Protein AF-A0AAN4T6R6-F1 (afdb_monomer_lite)

pLDDT: mean 76.44, std 23.71, range [30.25, 98.06]

Sequence (186 aa):
MACLTIPKTVVEFETGLVNALERESEILQNITDQFAPLMPNFRVFFFWEQEKTDLKYKRDYIVDETSAAPILDNTERCGISADHQRMCKFQSPNDQGYRTAVAALRRYAREAPNVIQRRYQRAANLHRDEKFLAAAELLGTAQTSVSGPCQPVSHYVESADYVLRAKGSDSPPTPEAHLNQDNLFV

Secondary structure (DSSP, 8-state):
-------HHHHHHHHHHHHHTSTT-HHHHHHHHHHGGGGGGS-EEEEEE-S-EE-SS-EE-SS-HHHHS---TTEEEEEESS-TTTTT--S-TTSHHHHHHHHHHHHHHHHHHHHHHHHHHHHHHHHHHHHHHHHHHHHHHTT--S--------------TTSTT-----PPP-------------

InterPro domains:
  IPR052374 SERAC1 [PTHR48182] (11-112)

Foldseek 3Di:
DDDPDDDPVVVVVCVVVVVCVDPPRPNVVVVCVVCVVVVLVDAAEFEAEPFFDCPPVDTHAPDDCCRRPPDDPNYHYDYADHGPVCLPPDPDCPGPSNVVVVVSVVVCVVCVVVSVVVVVVVVVVVVVVVVVVVVVVVVVVVPDPDDDDDDDDDDDPDPDPPPPPPDDDDDDDDDDDDDDPDDDDD

Organism: Aspergillus lentulus (NCBI:txid293939)

Structure (mmCIF, N/CA/C/O backbone):
data_AF-A0AAN4T6R6-F1
#
_entry.id   AF-A0AAN4T6R6-F1
#
loop_
_atom_site.group_PDB
_atom_site.id
_atom_site.type_symbol
_atom_site.label_atom_id
_atom_site.label_alt_id
_atom_site.label_comp_id
_atom_site.label_asym_id
_atom_site.label_entity_id
_atom_site.label_seq_id
_atom_site.pdbx_PDB_ins_code
_atom_site.Cartn_x
_atom_site.Cartn_y
_atom_site.Cartn_z
_atom_site.occupancy
_atom_site.B_iso_or_equiv
_atom_site.auth_seq_id
_atom_site.auth_comp_id
_atom_site.auth_asym_id
_atom_site.auth_atom_id
_atom_site.pdbx_PDB_model_num
ATOM 1 N N . MET A 1 1 ? 23.121 -13.514 48.379 1.00 38.72 1 MET A N 1
ATOM 2 C CA . MET A 1 1 ? 23.099 -12.329 47.497 1.00 38.72 1 MET A CA 1
ATOM 3 C C . MET A 1 1 ? 23.568 -12.774 46.116 1.00 38.72 1 MET A C 1
ATOM 5 O O . MET A 1 1 ? 24.765 -12.933 45.934 1.00 38.72 1 MET A O 1
ATOM 9 N N . ALA A 1 2 ? 22.660 -13.092 45.191 1.00 39.88 2 ALA A N 1
ATOM 10 C CA . ALA A 1 2 ? 23.020 -13.463 43.818 1.00 39.88 2 ALA A CA 1
ATOM 11 C C . ALA A 1 2 ? 22.783 -12.251 42.906 1.00 39.88 2 ALA A C 1
ATOM 13 O O . ALA A 1 2 ? 21.675 -11.721 42.870 1.00 39.88 2 ALA A O 1
ATOM 14 N N . CYS A 1 3 ? 23.835 -11.787 42.229 1.00 49.16 3 CYS A N 1
ATOM 15 C CA . CYS A 1 3 ? 23.769 -10.722 41.233 1.00 49.16 3 CYS A CA 1
ATOM 16 C C . CYS A 1 3 ? 23.289 -11.331 39.912 1.00 49.16 3 CYS A C 1
ATOM 18 O O . CYS A 1 3 ? 23.977 -12.167 39.327 1.00 49.16 3 CYS A O 1
ATOM 20 N N . LEU A 1 4 ? 22.091 -10.949 39.474 1.00 50.09 4 LEU A N 1
ATOM 21 C CA . LEU A 1 4 ? 21.531 -11.367 38.197 1.00 50.09 4 LEU A CA 1
ATOM 22 C C . LEU A 1 4 ? 22.211 -10.553 37.086 1.00 50.09 4 LEU A C 1
ATOM 24 O O . LEU A 1 4 ? 21.812 -9.429 36.792 1.00 50.09 4 LEU A O 1
ATOM 28 N N . THR A 1 5 ? 23.273 -11.085 36.487 1.00 54.75 5 THR A N 1
ATOM 29 C CA . THR A 1 5 ? 23.909 -10.462 35.320 1.00 54.75 5 THR A CA 1
ATOM 30 C C . THR A 1 5 ? 23.091 -10.778 34.078 1.00 54.75 5 THR A C 1
ATOM 32 O O . THR A 1 5 ? 23.202 -11.862 33.507 1.00 54.75 5 THR A O 1
ATOM 35 N N . ILE A 1 6 ? 22.249 -9.829 33.679 1.00 60.00 6 ILE A N 1
ATOM 36 C CA . ILE A 1 6 ? 21.543 -9.868 32.400 1.00 60.00 6 ILE A CA 1
ATOM 37 C C . ILE A 1 6 ? 22.596 -9.720 31.284 1.00 60.00 6 ILE A C 1
ATOM 39 O O . ILE A 1 6 ? 23.379 -8.764 31.316 1.00 60.00 6 ILE A O 1
ATOM 43 N N . PRO A 1 7 ? 22.678 -10.653 30.318 1.00 49.47 7 PRO A N 1
ATOM 44 C CA . PRO A 1 7 ? 23.630 -10.550 29.220 1.00 49.47 7 PRO A CA 1
ATOM 45 C C . PRO A 1 7 ? 23.317 -9.317 28.357 1.00 49.47 7 PRO A C 1
ATOM 47 O O . PRO A 1 7 ? 22.194 -9.131 27.893 1.00 49.47 7 PRO A O 1
ATOM 50 N N . LYS A 1 8 ? 24.336 -8.476 28.133 1.00 55.69 8 LYS A N 1
ATOM 51 C CA . LYS A 1 8 ? 24.263 -7.195 27.398 1.00 55.69 8 LYS A CA 1
ATOM 52 C C . LYS A 1 8 ? 23.777 -7.316 25.946 1.00 55.69 8 LYS A C 1
ATOM 54 O O . LYS A 1 8 ? 23.357 -6.329 25.360 1.00 55.69 8 LYS A O 1
ATOM 59 N N . THR A 1 9 ? 23.795 -8.518 25.380 1.00 53.81 9 THR A N 1
ATOM 60 C CA . THR A 1 9 ? 23.544 -8.765 23.955 1.00 53.81 9 THR A CA 1
ATOM 61 C C . THR A 1 9 ? 22.074 -8.684 23.547 1.00 53.81 9 THR A C 1
ATOM 63 O O . THR A 1 9 ? 21.792 -8.496 22.371 1.00 53.81 9 THR A O 1
ATOM 66 N N . VAL A 1 10 ? 21.131 -8.801 24.489 1.00 54.50 10 VAL A N 1
ATOM 67 C CA . VAL A 1 10 ? 19.692 -8.633 24.198 1.00 54.50 10 VAL A CA 1
ATOM 68 C C . VAL A 1 10 ? 19.275 -7.162 24.297 1.00 54.50 10 VAL A C 1
ATOM 70 O O . VAL A 1 10 ? 18.413 -6.716 23.552 1.00 54.50 10 VAL A O 1
ATOM 73 N N . VAL A 1 11 ? 19.935 -6.384 25.160 1.00 54.19 11 VAL A N 1
ATOM 74 C CA . VAL A 1 11 ? 19.587 -4.977 25.424 1.00 54.19 11 VAL A CA 1
ATOM 75 C C . VAL A 1 11 ? 20.072 -4.041 24.304 1.00 54.19 11 VAL A C 1
ATOM 77 O O . VAL A 1 11 ? 19.396 -3.070 23.985 1.00 54.19 11 VAL A O 1
ATOM 80 N N . GLU A 1 12 ? 21.209 -4.332 23.663 1.00 54.78 12 GLU A N 1
ATOM 81 C CA . GLU A 1 12 ? 21.745 -3.502 22.563 1.00 54.78 12 GLU A CA 1
ATOM 82 C C . GLU A 1 12 ? 20.945 -3.609 21.255 1.00 54.78 12 GLU A C 1
ATOM 84 O O . GLU A 1 12 ? 20.883 -2.647 20.490 1.00 54.78 12 GLU A O 1
ATOM 89 N N . PHE A 1 13 ? 20.309 -4.755 20.990 1.00 54.41 13 PHE A N 1
ATOM 90 C CA . PHE A 1 13 ? 19.493 -4.931 19.784 1.00 54.41 13 PHE A CA 1
ATOM 91 C C . PHE A 1 13 ? 18.213 -4.090 19.843 1.00 54.41 13 PHE A C 1
ATOM 93 O O . PHE A 1 13 ? 17.766 -3.558 18.826 1.00 54.41 13 PHE A O 1
ATOM 100 N N . GLU A 1 14 ? 17.655 -3.927 21.046 1.00 60.59 14 GLU A N 1
ATOM 101 C CA . GLU A 1 14 ? 16.477 -3.096 21.263 1.00 60.59 14 GLU A CA 1
ATOM 102 C C . GLU A 1 14 ? 16.800 -1.612 21.081 1.00 60.59 14 GLU A C 1
ATOM 104 O O . GLU A 1 14 ? 16.044 -0.925 20.410 1.00 60.59 14 GLU A O 1
ATOM 109 N N . THR A 1 15 ? 17.936 -1.102 21.567 1.00 68.81 15 THR A N 1
ATOM 110 C CA . THR A 1 15 ? 18.228 0.340 21.464 1.00 68.81 15 THR A CA 1
ATOM 111 C C . THR A 1 15 ? 18.530 0.781 20.035 1.00 68.81 15 THR A C 1
ATOM 113 O O . THR A 1 15 ? 18.004 1.794 19.593 1.00 68.81 15 THR A O 1
ATOM 116 N N . GLY A 1 16 ? 19.321 0.019 19.274 1.00 68.38 16 GLY A N 1
ATOM 117 C CA . GLY A 1 16 ? 19.658 0.381 17.894 1.00 68.38 16 GLY A CA 1
ATOM 118 C C . GLY A 1 16 ? 18.444 0.394 16.960 1.00 68.38 16 GLY A C 1
ATOM 119 O O . GLY A 1 16 ? 18.270 1.331 16.181 1.00 68.38 16 GLY A O 1
ATOM 120 N N . LEU A 1 17 ? 17.580 -0.620 17.060 1.00 73.19 17 LEU A N 1
ATOM 121 C CA . LEU A 1 17 ? 16.360 -0.694 16.256 1.00 73.19 17 LEU A CA 1
ATOM 122 C C . LEU A 1 17 ? 15.300 0.299 16.717 1.00 73.19 17 LEU A C 1
ATOM 124 O O . LEU A 1 17 ? 14.670 0.928 15.876 1.00 73.19 17 LEU A O 1
ATOM 128 N N . VAL A 1 18 ? 15.109 0.468 18.027 1.00 74.38 18 VAL A N 1
ATOM 129 C CA . VAL A 1 18 ? 14.140 1.441 18.548 1.00 74.38 18 VAL A CA 1
ATOM 130 C C . VAL A 1 18 ? 14.561 2.863 18.178 1.00 74.38 18 VAL A C 1
ATOM 132 O O . VAL A 1 18 ? 13.715 3.619 17.713 1.00 74.38 18 VAL A O 1
ATOM 135 N N . ASN A 1 19 ? 15.854 3.198 18.249 1.00 72.50 19 ASN A N 1
ATOM 136 C CA . ASN A 1 19 ? 16.369 4.502 17.813 1.00 72.50 19 ASN A CA 1
ATOM 137 C C . ASN A 1 19 ? 16.163 4.728 16.309 1.00 72.50 19 ASN A C 1
ATOM 139 O O . ASN A 1 19 ? 15.808 5.821 15.881 1.00 72.50 19 ASN A O 1
ATOM 143 N N . ALA A 1 20 ? 16.326 3.688 15.486 1.00 71.75 20 ALA A N 1
ATOM 144 C CA . ALA A 1 20 ? 16.033 3.774 14.056 1.00 71.75 20 ALA A CA 1
ATOM 145 C C . ALA A 1 20 ? 14.534 3.972 13.756 1.00 71.75 20 ALA A C 1
ATOM 147 O O . ALA A 1 20 ? 14.191 4.336 12.633 1.00 71.75 20 ALA A O 1
ATOM 148 N N . LEU A 1 21 ? 13.654 3.747 14.735 1.00 76.19 21 LEU A N 1
ATOM 149 C CA . LEU A 1 21 ? 12.210 3.965 14.652 1.00 76.19 21 LEU A CA 1
ATOM 150 C C . LEU A 1 21 ? 11.760 5.254 15.357 1.00 76.19 21 LEU A C 1
ATOM 152 O O . LEU A 1 21 ? 10.561 5.539 15.394 1.00 76.19 21 LEU A O 1
ATOM 156 N N . GLU A 1 22 ? 12.691 6.035 15.914 1.00 79.00 22 GLU A N 1
ATOM 157 C CA . GLU A 1 22 ? 12.369 7.327 16.508 1.00 79.00 22 GLU A CA 1
ATOM 158 C C . GLU A 1 22 ? 11.899 8.334 15.451 1.00 79.00 22 GLU A C 1
ATOM 160 O O . GLU A 1 22 ? 12.129 8.208 14.242 1.00 79.00 22 GLU A O 1
ATOM 165 N N . ARG A 1 23 ? 11.191 9.360 15.932 1.00 73.19 23 ARG A N 1
ATOM 166 C CA . ARG A 1 23 ? 10.693 10.449 15.093 1.00 73.19 23 ARG A CA 1
ATOM 167 C C . ARG A 1 23 ? 11.876 11.109 14.382 1.00 73.19 23 ARG A C 1
ATOM 169 O O . ARG A 1 23 ? 12.884 11.376 15.020 1.00 73.19 23 ARG A O 1
ATOM 176 N N . GLU A 1 24 ? 11.719 11.397 13.090 1.00 74.81 24 GLU A N 1
ATOM 177 C CA . GLU A 1 24 ? 12.767 12.024 12.259 1.00 74.81 24 GLU A CA 1
ATOM 178 C C . GLU A 1 24 ? 14.001 11.130 12.024 1.00 74.81 24 GLU A C 1
ATOM 180 O O . GLU A 1 24 ? 15.081 11.619 11.704 1.00 74.81 24 GLU A O 1
ATOM 185 N N . SER A 1 25 ? 13.838 9.807 12.126 1.00 84.44 25 SER A N 1
ATOM 186 C CA . SER A 1 25 ? 14.868 8.842 11.738 1.00 84.44 25 SER A CA 1
ATOM 187 C C . SER A 1 25 ? 15.314 9.035 10.284 1.00 84.44 25 SER A C 1
ATOM 189 O O . SER A 1 25 ? 14.550 8.811 9.340 1.00 84.44 25 SER A O 1
ATOM 191 N N . GLU A 1 26 ? 16.591 9.383 10.106 1.00 85.69 26 GLU A N 1
ATOM 192 C CA . GLU A 1 26 ? 17.250 9.486 8.798 1.00 85.69 26 GLU A CA 1
ATOM 193 C C . GLU A 1 26 ? 17.136 8.174 8.012 1.00 85.69 26 GLU A C 1
ATOM 195 O O . GLU A 1 26 ? 16.930 8.178 6.800 1.00 85.69 26 GLU A O 1
ATOM 200 N N . ILE A 1 27 ? 17.207 7.036 8.708 1.00 86.44 27 ILE A N 1
ATOM 201 C CA . ILE A 1 27 ? 17.100 5.711 8.095 1.00 86.44 27 ILE A CA 1
ATOM 202 C C . ILE A 1 27 ? 15.709 5.522 7.485 1.00 86.44 27 ILE A C 1
ATOM 204 O O . ILE A 1 27 ? 15.599 5.116 6.329 1.00 86.44 27 ILE A O 1
ATOM 208 N N . LEU A 1 28 ? 14.644 5.836 8.232 1.00 84.44 28 LEU A N 1
ATOM 209 C CA . LEU A 1 28 ? 13.274 5.715 7.726 1.00 84.44 28 LEU A CA 1
ATOM 210 C C . LEU A 1 28 ? 12.994 6.699 6.590 1.00 84.44 28 LEU A C 1
ATOM 212 O O . LEU A 1 28 ? 12.317 6.332 5.626 1.00 84.44 28 LEU A O 1
ATOM 216 N N . GLN A 1 29 ? 13.540 7.913 6.673 1.00 86.75 29 GLN A N 1
ATOM 217 C CA . GLN A 1 29 ? 13.418 8.894 5.601 1.00 86.75 29 GLN A CA 1
ATOM 218 C C . GLN A 1 29 ? 14.104 8.396 4.327 1.00 86.75 29 GLN A C 1
ATOM 220 O O . GLN A 1 29 ? 13.479 8.346 3.274 1.00 86.75 29 GLN A O 1
ATOM 225 N N . ASN A 1 30 ? 15.341 7.912 4.433 1.00 89.44 30 ASN A N 1
ATOM 226 C CA . ASN A 1 30 ? 16.093 7.389 3.297 1.00 89.44 30 ASN A CA 1
ATOM 227 C C . ASN A 1 30 ? 15.403 6.168 2.656 1.00 89.44 30 ASN A C 1
ATOM 229 O O . ASN A 1 30 ? 15.311 6.068 1.434 1.00 89.44 30 ASN A O 1
ATOM 233 N N . ILE A 1 31 ? 14.850 5.255 3.464 1.00 87.31 31 ILE A N 1
ATOM 234 C CA . ILE A 1 31 ? 14.053 4.124 2.954 1.00 87.31 31 ILE A CA 1
ATOM 235 C C . ILE A 1 31 ? 12.815 4.629 2.203 1.00 87.31 31 ILE A C 1
ATOM 237 O O . ILE A 1 31 ? 12.499 4.126 1.123 1.00 87.31 31 ILE A O 1
ATOM 241 N N . THR A 1 32 ? 12.124 5.626 2.758 1.00 86.81 32 THR A N 1
ATOM 242 C CA . THR A 1 32 ? 10.941 6.228 2.132 1.00 86.81 32 THR A CA 1
ATOM 243 C C . THR A 1 32 ? 11.300 6.875 0.797 1.00 86.81 32 THR A C 1
ATOM 245 O O . THR A 1 32 ? 10.628 6.614 -0.200 1.00 86.81 32 THR A O 1
ATOM 248 N N . ASP A 1 33 ? 12.394 7.633 0.745 1.00 89.75 33 ASP A N 1
ATOM 249 C CA . ASP A 1 33 ? 12.861 8.327 -0.457 1.00 89.75 33 ASP A CA 1
ATOM 250 C C . ASP A 1 33 ? 13.278 7.343 -1.558 1.00 89.75 33 ASP A C 1
ATOM 252 O O . ASP A 1 33 ? 12.981 7.555 -2.733 1.00 89.75 33 ASP A O 1
ATOM 256 N N . GLN A 1 34 ? 13.899 6.219 -1.188 1.00 91.56 34 GLN A N 1
ATOM 257 C CA . GLN A 1 34 ? 14.237 5.149 -2.130 1.00 91.56 34 GLN A CA 1
ATOM 258 C C . GLN A 1 34 ? 13.000 4.392 -2.633 1.00 91.56 34 GLN A C 1
ATOM 260 O O . GLN A 1 34 ? 12.973 3.940 -3.781 1.00 91.56 34 GLN A O 1
ATOM 265 N N . PHE A 1 35 ? 11.967 4.240 -1.799 1.00 89.69 35 PHE A N 1
ATOM 266 C CA . PHE A 1 35 ? 10.747 3.527 -2.175 1.00 89.69 35 PHE A CA 1
ATOM 267 C C . PHE A 1 35 ? 9.768 4.388 -2.984 1.00 89.69 35 PHE A C 1
ATOM 269 O O . PHE A 1 35 ? 9.106 3.871 -3.886 1.00 89.69 35 PHE A O 1
ATOM 276 N N . ALA A 1 36 ? 9.691 5.692 -2.712 1.00 88.75 36 ALA A N 1
ATOM 277 C CA . ALA A 1 36 ? 8.791 6.634 -3.376 1.00 88.75 36 ALA A CA 1
ATOM 278 C C . ALA A 1 36 ? 8.774 6.523 -4.919 1.00 88.75 36 ALA A C 1
ATOM 280 O O . ALA A 1 36 ? 7.684 6.356 -5.475 1.00 88.75 36 ALA A O 1
ATOM 281 N N . PRO A 1 37 ? 9.916 6.509 -5.642 1.00 90.25 37 PRO A N 1
ATOM 282 C CA . PRO A 1 37 ? 9.911 6.373 -7.102 1.00 90.25 37 PRO A CA 1
ATOM 283 C C . PRO A 1 37 ? 9.467 4.984 -7.584 1.00 90.25 37 PRO A C 1
ATOM 285 O O . PRO A 1 37 ? 9.051 4.823 -8.732 1.00 90.25 37 PRO A O 1
ATOM 288 N N . LEU A 1 38 ? 9.538 3.961 -6.727 1.00 90.12 38 LEU A N 1
ATOM 289 C CA . LEU A 1 38 ? 9.097 2.606 -7.048 1.00 90.12 38 LEU A CA 1
ATOM 290 C C . LEU A 1 38 ? 7.601 2.411 -6.805 1.00 90.12 38 LEU A C 1
ATOM 292 O O . LEU A 1 38 ? 7.004 1.523 -7.414 1.00 90.12 38 LEU A O 1
ATOM 296 N N . MET A 1 39 ? 6.990 3.231 -5.953 1.00 89.06 39 MET A N 1
ATOM 297 C CA . MET A 1 39 ? 5.604 3.092 -5.515 1.00 89.06 39 MET A CA 1
ATOM 298 C C . MET A 1 39 ? 4.575 3.002 -6.657 1.00 89.06 39 MET A C 1
ATOM 300 O O . MET A 1 39 ? 3.715 2.121 -6.583 1.00 89.06 39 MET A O 1
ATOM 304 N N . PRO A 1 40 ? 4.681 3.769 -7.767 1.00 89.31 40 PRO A N 1
ATOM 305 C CA . PRO A 1 40 ? 3.770 3.636 -8.910 1.00 89.31 40 PRO A CA 1
ATOM 306 C C . PRO A 1 40 ? 3.805 2.252 -9.575 1.00 89.31 40 PRO A C 1
ATOM 308 O O . PRO A 1 40 ? 2.863 1.855 -10.265 1.00 89.31 40 PRO A O 1
ATOM 311 N N . ASN A 1 41 ? 4.879 1.485 -9.367 1.00 89.56 41 ASN A N 1
ATOM 312 C CA . ASN A 1 41 ? 4.984 0.116 -9.854 1.00 89.56 41 ASN A CA 1
ATOM 313 C C . ASN A 1 41 ? 4.218 -0.881 -8.974 1.00 89.56 41 ASN A C 1
ATOM 315 O O . ASN A 1 41 ? 4.053 -2.036 -9.367 1.00 89.56 41 ASN A O 1
ATOM 319 N N . PHE A 1 42 ? 3.706 -0.488 -7.819 1.00 90.69 42 PHE A N 1
ATOM 320 C CA . PHE A 1 42 ? 2.929 -1.371 -6.963 1.00 90.69 42 PHE A CA 1
ATOM 321 C C . PHE A 1 42 ? 1.439 -1.064 -7.067 1.00 90.69 42 PHE A C 1
ATOM 323 O O . PHE A 1 42 ? 1.015 0.026 -7.441 1.00 90.69 42 PHE A O 1
ATOM 330 N N . ARG A 1 43 ? 0.626 -2.078 -6.770 1.00 92.31 43 ARG A N 1
ATOM 331 C CA . ARG A 1 43 ? -0.791 -1.888 -6.475 1.00 92.31 43 ARG A CA 1
ATOM 332 C C . ARG A 1 43 ? -0.910 -1.821 -4.962 1.00 92.31 43 ARG A C 1
ATOM 334 O O . ARG A 1 43 ? -0.679 -2.828 -4.297 1.00 92.31 43 ARG A O 1
ATOM 341 N N . VAL A 1 44 ? -1.211 -0.639 -4.439 1.00 94.44 44 VAL A N 1
ATOM 342 C CA . VAL A 1 44 ? -1.253 -0.382 -2.997 1.00 94.44 44 VAL A CA 1
ATOM 343 C C . VAL A 1 44 ? -2.676 -0.018 -2.598 1.00 94.44 44 VAL A C 1
ATOM 345 O O . VAL A 1 44 ? -3.332 0.784 -3.261 1.00 94.44 44 VAL A O 1
ATOM 348 N N . PHE A 1 45 ? -3.157 -0.643 -1.527 1.00 96.69 45 PHE A N 1
ATOM 349 C CA . PHE A 1 45 ? -4.441 -0.335 -0.912 1.00 96.69 45 PHE A CA 1
ATOM 350 C C . PHE A 1 45 ? -4.190 -0.019 0.562 1.00 96.69 45 PHE A C 1
ATOM 352 O O . PHE A 1 45 ? -3.783 -0.899 1.320 1.00 96.69 45 PHE A O 1
ATOM 359 N N . PHE A 1 46 ? -4.418 1.227 0.959 1.00 96.56 46 PHE A N 1
ATOM 360 C CA . PHE A 1 46 ? -4.249 1.679 2.331 1.00 96.56 46 PHE A CA 1
ATOM 361 C C . PHE A 1 46 ? -5.527 1.486 3.143 1.00 96.56 46 PHE A C 1
ATOM 363 O O . PHE A 1 46 ? -6.633 1.785 2.684 1.00 96.56 46 PHE A O 1
ATOM 370 N N . PHE A 1 47 ? -5.357 1.035 4.381 1.00 97.00 47 PHE A N 1
ATOM 371 C CA . PHE A 1 47 ? -6.431 0.931 5.357 1.00 97.00 47 PHE A CA 1
ATOM 372 C C . PHE A 1 47 ? -6.063 1.712 6.613 1.00 97.00 47 PHE A C 1
ATOM 374 O O . PHE A 1 47 ? -4.905 1.696 7.023 1.00 97.00 47 PHE A O 1
ATOM 381 N N . TRP A 1 48 ? -7.045 2.365 7.232 1.00 97.56 48 TRP A N 1
ATOM 382 C CA . TRP A 1 48 ? -6.868 3.054 8.514 1.00 97.56 48 TRP A CA 1
ATOM 383 C C . TRP A 1 48 ? -7.984 2.696 9.499 1.00 97.56 48 TRP A C 1
ATOM 385 O O . TRP A 1 48 ? -9.070 2.263 9.097 1.00 97.56 48 TRP A O 1
ATOM 395 N N . GLU A 1 49 ? -7.693 2.839 10.790 1.00 97.00 49 GLU A N 1
ATOM 396 C CA . GLU A 1 49 ? -8.658 2.637 11.874 1.00 97.00 49 GLU A CA 1
ATOM 397 C C . GLU A 1 49 ? -9.645 3.812 11.954 1.00 97.00 49 GLU A C 1
ATOM 399 O O . GLU A 1 49 ? -9.260 4.970 11.804 1.00 97.00 49 GLU A O 1
ATOM 404 N N . GLN A 1 50 ? -10.925 3.523 12.193 1.00 96.50 50 GLN A N 1
ATOM 405 C CA . GLN A 1 50 ? -11.952 4.549 12.439 1.00 96.50 50 GLN A CA 1
ATOM 406 C C . GLN A 1 50 ? -12.446 4.566 13.888 1.00 96.50 50 GLN A C 1
ATOM 408 O O . GLN A 1 50 ? -13.197 5.461 14.273 1.00 96.50 50 GLN A O 1
ATOM 413 N N . GLU A 1 51 ? -12.019 3.606 14.708 1.00 96.44 51 GLU A N 1
ATOM 414 C CA . GLU A 1 51 ? -12.327 3.577 16.135 1.00 96.44 51 GLU A CA 1
ATOM 415 C C . GLU A 1 51 ? -11.045 3.727 16.948 1.00 96.44 51 GLU A C 1
ATOM 417 O O . GLU A 1 51 ? -9.988 3.229 16.578 1.00 96.44 51 GLU A O 1
ATOM 422 N N . LYS A 1 52 ? -11.129 4.432 18.075 1.00 96.94 52 LYS A N 1
ATOM 423 C CA . LYS A 1 52 ? -9.971 4.650 18.942 1.00 96.94 52 LYS A CA 1
ATOM 424 C C . LYS A 1 52 ? -9.625 3.379 19.711 1.00 96.94 52 LYS A C 1
ATOM 426 O O . LYS A 1 52 ? -10.498 2.766 20.326 1.00 96.94 52 LYS A O 1
ATOM 431 N N . THR A 1 53 ? -8.339 3.059 19.776 1.00 96.56 53 THR A N 1
ATOM 432 C CA . THR A 1 53 ? -7.824 1.958 20.588 1.00 96.56 53 THR A CA 1
ATOM 433 C C . THR A 1 53 ? -7.845 2.332 22.072 1.00 96.56 53 THR A C 1
ATOM 435 O O . THR A 1 53 ? -7.471 3.440 22.464 1.00 96.56 53 THR A O 1
ATOM 438 N N . ASP A 1 54 ? -8.276 1.398 22.921 1.00 95.00 54 ASP A N 1
ATOM 439 C CA . ASP A 1 54 ? -8.252 1.568 24.375 1.00 95.00 54 ASP A CA 1
ATOM 440 C C . ASP A 1 54 ? -6.851 1.280 24.939 1.00 95.00 54 ASP A C 1
ATOM 442 O O . ASP A 1 54 ? -6.394 0.136 24.979 1.00 95.00 54 ASP A O 1
ATOM 446 N N . LEU A 1 55 ? -6.159 2.335 25.376 1.00 92.56 55 LEU A N 1
ATOM 447 C CA . LEU A 1 55 ? -4.804 2.294 25.934 1.00 92.56 55 LEU A CA 1
ATOM 448 C C . LEU A 1 55 ? -4.811 2.283 27.474 1.00 92.56 55 LEU A C 1
ATOM 450 O O . LEU A 1 55 ? -3.868 2.769 28.105 1.00 92.56 55 LEU A O 1
ATOM 454 N N . LYS A 1 56 ? -5.873 1.746 28.095 1.00 89.94 56 LYS A N 1
ATOM 455 C CA . LYS A 1 56 ? -6.156 1.713 29.547 1.00 89.94 56 LYS A CA 1
ATOM 456 C C . LYS A 1 56 ? -6.476 3.075 30.165 1.00 89.94 56 LYS A C 1
ATOM 458 O O . LYS A 1 56 ? -7.467 3.199 30.874 1.00 89.94 56 LYS A O 1
ATOM 463 N N . TYR A 1 57 ? -5.633 4.080 29.932 1.00 92.00 57 TYR A N 1
ATOM 464 C CA . TYR A 1 57 ? -5.760 5.416 30.535 1.00 92.00 57 TYR A CA 1
ATOM 465 C C . TYR A 1 57 ? -6.316 6.467 29.571 1.00 92.00 57 TYR A C 1
ATOM 467 O O . TYR A 1 57 ? -6.806 7.507 30.006 1.00 92.00 57 TYR A O 1
ATOM 475 N N . LYS A 1 58 ? -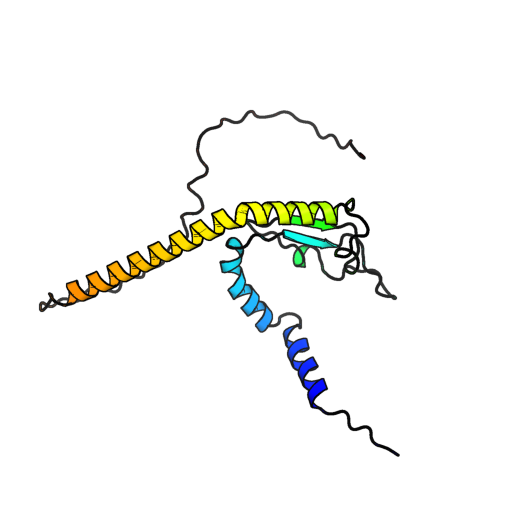6.237 6.209 28.262 1.00 94.69 58 LYS A N 1
ATOM 476 C CA . LYS A 1 58 ? -6.810 7.057 27.214 1.00 94.69 58 LYS A CA 1
ATOM 477 C C . LYS A 1 58 ? -7.335 6.203 26.067 1.00 94.69 58 LYS A C 1
ATOM 479 O O . LYS A 1 58 ? -6.883 5.077 25.874 1.00 94.69 58 LYS A O 1
ATOM 484 N N . ARG A 1 59 ? -8.252 6.769 25.286 1.00 95.81 59 ARG A N 1
ATOM 485 C CA . ARG A 1 59 ? -8.628 6.237 23.974 1.00 95.81 59 ARG A CA 1
ATOM 486 C C . ARG A 1 59 ? -8.054 7.138 22.908 1.00 95.81 59 ARG A C 1
ATOM 488 O O . ARG A 1 59 ? -8.334 8.338 22.915 1.00 95.81 59 ARG A O 1
ATOM 495 N N . ASP A 1 60 ? -7.269 6.557 22.020 1.00 96.06 60 ASP A N 1
ATOM 496 C CA . ASP A 1 60 ? -6.587 7.296 20.968 1.00 96.06 60 ASP A CA 1
ATOM 497 C C . ASP A 1 60 ? -6.428 6.445 19.713 1.00 96.06 60 ASP A C 1
ATOM 499 O O . ASP A 1 60 ? -6.530 5.218 19.783 1.00 96.06 60 ASP A O 1
ATOM 503 N N . TYR A 1 61 ? -6.182 7.093 18.582 1.00 96.00 61 TYR A N 1
ATOM 504 C CA . TYR A 1 61 ? -5.709 6.371 17.407 1.00 96.00 61 TYR A CA 1
ATOM 505 C C . TYR A 1 61 ? -4.248 5.979 17.627 1.00 96.00 61 TYR A C 1
ATOM 507 O O . TYR A 1 61 ? -3.469 6.738 18.204 1.00 96.00 61 TYR A O 1
ATOM 515 N N . ILE A 1 62 ? -3.888 4.764 17.224 1.00 95.50 62 ILE A N 1
ATOM 516 C CA . ILE A 1 62 ? -2.496 4.313 17.241 1.00 95.50 62 ILE A CA 1
ATOM 517 C C . ILE A 1 62 ? -1.748 4.941 16.072 1.00 95.50 62 ILE A C 1
ATOM 519 O O . ILE A 1 62 ? -0.586 5.313 16.222 1.00 95.50 62 ILE A O 1
ATOM 523 N N . VAL A 1 63 ? -2.416 5.071 14.922 1.00 93.38 63 VAL A N 1
ATOM 524 C CA . VAL A 1 63 ? -1.860 5.710 13.729 1.00 93.38 63 VAL A CA 1
ATOM 525 C C . VAL A 1 63 ? -2.873 6.694 13.152 1.00 93.38 63 VAL A C 1
ATOM 527 O O . VAL A 1 63 ? -4.007 6.325 12.853 1.00 93.38 63 VAL A O 1
ATOM 530 N N . ASP A 1 64 ? -2.445 7.941 12.956 1.00 93.88 64 ASP A N 1
ATOM 531 C CA . ASP A 1 64 ? -3.262 8.966 12.305 1.00 93.88 64 ASP A CA 1
ATOM 532 C C . ASP A 1 64 ? -3.587 8.584 10.852 1.00 93.88 64 ASP A C 1
ATOM 534 O O . ASP A 1 64 ? -2.751 8.021 10.139 1.00 93.88 64 ASP A O 1
ATOM 538 N N . GLU A 1 65 ? -4.781 8.949 10.370 1.00 95.25 65 GLU A N 1
ATOM 539 C CA . GLU A 1 65 ? -5.229 8.624 9.005 1.00 95.25 65 GLU A CA 1
ATOM 540 C C . GLU A 1 65 ? -4.231 9.088 7.935 1.00 95.25 65 GLU A C 1
ATOM 542 O O . GLU A 1 65 ? -3.938 8.352 6.994 1.00 95.25 65 GLU A O 1
ATOM 547 N N . THR A 1 66 ? -3.701 10.304 8.071 1.00 93.56 66 THR A N 1
ATOM 548 C CA . THR A 1 66 ? -2.769 10.894 7.098 1.00 93.56 66 THR A CA 1
ATOM 549 C C . THR A 1 66 ? -1.451 10.129 7.011 1.00 93.56 66 THR A C 1
ATOM 551 O O . THR A 1 66 ? -0.809 10.153 5.963 1.00 93.56 66 THR A O 1
ATOM 554 N N . SER A 1 67 ? -1.074 9.432 8.086 1.00 90.94 67 SER A N 1
ATOM 555 C CA . SER A 1 67 ? 0.101 8.564 8.150 1.00 90.94 67 SER A CA 1
ATOM 556 C C . SER A 1 67 ? -0.206 7.160 7.617 1.00 90.94 67 SER A C 1
ATOM 558 O O . SER A 1 67 ? 0.537 6.631 6.795 1.00 90.94 67 SER A O 1
ATOM 560 N N . ALA A 1 68 ? -1.335 6.566 8.023 1.00 93.31 68 ALA A N 1
ATOM 561 C CA . ALA A 1 68 ? -1.730 5.216 7.609 1.00 93.31 68 ALA A CA 1
ATOM 562 C C . ALA A 1 68 ? -2.146 5.128 6.131 1.00 93.31 68 ALA A C 1
ATOM 564 O O . ALA A 1 68 ? -1.967 4.101 5.475 1.00 93.31 68 ALA A O 1
ATOM 565 N N . ALA A 1 69 ? -2.741 6.199 5.615 1.00 95.00 69 ALA A N 1
ATOM 566 C CA . ALA A 1 69 ? -3.289 6.271 4.276 1.00 95.00 69 ALA A CA 1
ATOM 567 C C . ALA A 1 69 ? -2.978 7.647 3.670 1.00 95.00 69 ALA A C 1
ATOM 569 O O . ALA A 1 69 ? -3.884 8.476 3.545 1.00 95.00 69 ALA A O 1
ATOM 570 N N . PRO A 1 70 ? -1.724 7.918 3.277 1.00 91.38 70 PRO A N 1
ATOM 571 C CA . PRO A 1 70 ? -1.382 9.147 2.574 1.00 91.38 70 PRO A CA 1
ATOM 572 C C . PRO A 1 70 ? -2.112 9.225 1.224 1.00 91.38 70 PRO A C 1
ATOM 574 O O . PRO A 1 70 ? -2.448 8.209 0.610 1.00 91.38 70 PRO A O 1
ATOM 577 N N . ILE A 1 71 ? -2.382 10.444 0.758 1.00 89.88 71 ILE A N 1
ATOM 578 C CA . ILE A 1 71 ? -2.993 10.670 -0.556 1.00 89.88 71 ILE A CA 1
ATOM 579 C C . ILE A 1 71 ? -1.885 10.577 -1.601 1.00 89.88 71 ILE A C 1
ATOM 581 O O . ILE A 1 71 ? -1.055 11.477 -1.700 1.00 89.88 71 ILE A O 1
ATOM 585 N N . LEU A 1 72 ? -1.871 9.480 -2.355 1.00 89.19 72 LEU A N 1
ATOM 586 C CA . LEU A 1 72 ? -0.864 9.195 -3.374 1.00 89.19 72 LEU A CA 1
ATOM 587 C C . LEU A 1 72 ? -1.525 8.689 -4.656 1.00 89.19 72 LEU A C 1
ATOM 589 O O . LEU A 1 72 ? -2.529 7.970 -4.617 1.00 89.19 72 LEU A O 1
ATOM 593 N N . ASP A 1 73 ? -0.932 9.028 -5.796 1.00 88.00 73 ASP A N 1
ATOM 594 C CA . ASP A 1 73 ? -1.424 8.592 -7.100 1.00 88.00 73 ASP A CA 1
ATOM 595 C C . ASP A 1 73 ? -1.354 7.070 -7.255 1.00 88.00 73 ASP A C 1
ATOM 597 O O . ASP A 1 73 ? -0.455 6.407 -6.739 1.00 88.00 73 ASP A O 1
ATOM 601 N N . ASN A 1 74 ? -2.298 6.509 -8.019 1.00 88.88 74 ASN A N 1
ATOM 602 C CA . ASN A 1 74 ? -2.386 5.068 -8.285 1.00 88.88 74 ASN A CA 1
ATOM 603 C C . ASN A 1 74 ? -2.515 4.201 -7.008 1.00 88.88 74 ASN A C 1
ATOM 605 O O . ASN A 1 74 ? -2.169 3.017 -7.020 1.00 88.88 74 ASN A O 1
ATOM 609 N N . THR A 1 75 ? -3.044 4.771 -5.921 1.00 92.12 75 THR A N 1
ATOM 610 C CA . THR A 1 75 ? -3.345 4.049 -4.678 1.00 92.12 75 THR A CA 1
ATOM 611 C C . THR A 1 75 ? -4.829 4.103 -4.342 1.00 92.12 75 THR A C 1
ATOM 613 O O . THR A 1 75 ? -5.552 5.023 -4.726 1.00 92.12 75 THR A O 1
ATOM 616 N N . GLU A 1 76 ? -5.297 3.078 -3.640 1.00 94.69 76 GLU A N 1
ATOM 617 C CA . GLU A 1 76 ? -6.660 2.996 -3.117 1.00 94.69 76 GLU A CA 1
ATOM 618 C C . GLU A 1 76 ? -6.635 3.150 -1.594 1.00 94.69 76 GLU A C 1
ATOM 620 O O . GLU A 1 76 ? -5.629 2.842 -0.953 1.00 94.69 76 GLU A O 1
ATOM 625 N N . ARG A 1 77 ? -7.726 3.643 -0.999 1.00 96.19 77 ARG A N 1
ATOM 626 C CA . ARG A 1 77 ? -7.808 3.936 0.440 1.00 96.19 77 ARG A CA 1
ATOM 627 C C . ARG A 1 77 ? -9.193 3.555 0.975 1.00 96.19 77 ARG A C 1
ATOM 629 O O . ARG A 1 77 ? -10.194 3.871 0.336 1.00 96.19 77 ARG A O 1
ATOM 636 N N . CYS A 1 78 ? -9.275 2.913 2.142 1.00 96.50 78 CYS A N 1
ATOM 637 C CA . CYS A 1 78 ? -10.545 2.666 2.841 1.00 96.50 78 CYS A CA 1
ATOM 638 C C . CYS A 1 78 ? -10.358 2.616 4.359 1.00 96.50 78 CYS A C 1
ATOM 640 O O . CYS A 1 78 ? -9.511 1.880 4.856 1.00 96.50 78 CYS A O 1
ATOM 642 N N . GLY A 1 79 ? -11.201 3.318 5.111 1.00 96.19 79 GLY A N 1
ATOM 643 C CA . GLY A 1 79 ? -11.235 3.162 6.561 1.00 96.19 79 GLY A CA 1
ATOM 644 C C . GLY A 1 79 ? -11.993 1.898 6.961 1.00 96.19 79 GLY A C 1
ATOM 645 O O . GLY A 1 79 ? -12.916 1.465 6.265 1.00 96.19 79 GLY A O 1
ATOM 646 N N . ILE A 1 80 ? -11.589 1.294 8.074 1.00 96.56 80 ILE A N 1
ATOM 647 C CA . ILE A 1 80 ? -12.247 0.133 8.673 1.00 96.56 80 ILE A CA 1
ATOM 648 C C . ILE A 1 80 ? -12.850 0.583 10.006 1.00 96.56 80 ILE A C 1
ATOM 650 O O . ILE A 1 80 ? -12.138 1.144 10.837 1.00 96.56 80 ILE A O 1
ATOM 654 N N . SER A 1 81 ? -14.148 0.325 10.213 1.00 95.12 81 SER A N 1
ATOM 655 C CA . SER A 1 81 ? -14.845 0.566 11.491 1.00 95.12 81 SER A CA 1
ATOM 656 C C . SER A 1 81 ? -14.383 -0.439 12.545 1.00 95.12 81 SER A C 1
ATOM 658 O O . SER A 1 81 ? -15.051 -1.431 12.826 1.00 95.12 81 SER A O 1
ATOM 660 N N . ALA A 1 82 ? -13.161 -0.239 13.017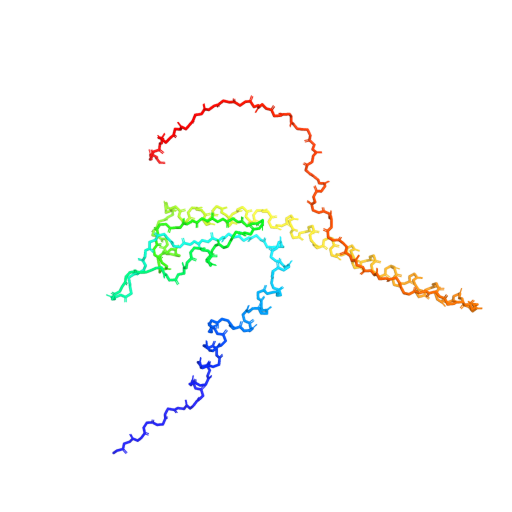 1.00 95.50 82 ALA A N 1
ATOM 661 C CA . ALA A 1 82 ? -12.494 -1.009 14.046 1.00 95.50 82 ALA A CA 1
ATOM 662 C C . ALA A 1 82 ? -11.292 -0.212 14.564 1.00 95.50 82 ALA A C 1
ATOM 664 O O . ALA A 1 82 ? -10.773 0.672 13.874 1.00 95.50 82 ALA A O 1
ATOM 665 N N . ASP A 1 83 ? -10.841 -0.565 15.764 1.00 96.19 83 ASP A N 1
ATOM 666 C CA . ASP A 1 83 ? -9.581 -0.079 16.320 1.00 96.19 83 ASP A CA 1
ATOM 667 C C . ASP A 1 83 ? -8.364 -0.732 15.644 1.00 96.19 83 ASP A C 1
ATOM 669 O O . ASP A 1 83 ? -8.484 -1.743 14.940 1.00 96.19 83 ASP A O 1
ATOM 673 N N . HIS A 1 84 ? -7.171 -0.187 15.888 1.00 95.44 84 HIS A N 1
ATOM 674 C CA . HIS A 1 84 ? -5.917 -0.695 15.331 1.00 95.44 84 HIS A CA 1
ATOM 675 C C . HIS A 1 84 ? -5.687 -2.198 15.566 1.00 95.44 84 HIS A C 1
ATOM 677 O O . HIS A 1 84 ? -5.089 -2.892 14.744 1.00 95.44 84 HIS A O 1
ATOM 683 N N . GLN A 1 85 ? -6.160 -2.739 16.694 1.00 92.62 85 GLN A N 1
ATOM 684 C CA . GLN A 1 85 ? -5.957 -4.146 17.050 1.00 92.62 85 GLN A CA 1
ATOM 685 C C . GLN A 1 85 ? -6.935 -5.087 16.341 1.00 92.62 85 GLN A C 1
ATOM 687 O O . GLN A 1 85 ? -6.649 -6.287 16.211 1.00 92.62 85 GLN A O 1
ATOM 692 N N . ARG A 1 86 ? -8.100 -4.568 15.946 1.00 93.88 86 ARG A N 1
ATOM 693 C CA . ARG A 1 86 ? -9.223 -5.313 15.372 1.00 93.88 86 ARG A CA 1
ATOM 694 C C . ARG A 1 86 ? -9.392 -5.094 13.875 1.00 93.88 86 ARG A C 1
ATOM 696 O O . ARG A 1 86 ? -9.954 -5.971 13.229 1.00 93.88 86 ARG A O 1
ATOM 703 N N . MET A 1 87 ? -8.863 -4.018 13.295 1.00 93.50 87 MET A N 1
ATOM 704 C CA . MET A 1 87 ? -9.037 -3.709 11.867 1.00 93.50 87 MET A CA 1
ATOM 705 C C . MET A 1 87 ? -8.481 -4.782 10.915 1.00 93.50 87 MET A C 1
ATOM 707 O O . MET A 1 87 ? -8.941 -4.896 9.783 1.00 93.50 87 MET A O 1
ATOM 711 N N . CYS A 1 88 ? -7.554 -5.619 11.393 1.00 92.00 88 CYS A N 1
ATOM 712 C CA . CYS A 1 88 ? -7.011 -6.771 10.661 1.00 92.00 88 CYS A CA 1
ATOM 713 C C . CYS A 1 88 ? -7.598 -8.127 11.108 1.00 92.00 88 CYS A C 1
ATOM 715 O O . CYS A 1 88 ? -7.131 -9.176 10.664 1.00 92.00 88 CYS A O 1
ATOM 717 N N . LYS A 1 89 ? -8.583 -8.137 12.014 1.00 94.62 89 LYS A N 1
ATOM 718 C CA . LYS A 1 89 ? -9.185 -9.342 12.606 1.00 94.62 89 LYS A CA 1
ATOM 719 C C . LYS A 1 89 ? -10.680 -9.369 12.323 1.00 94.62 89 LYS A C 1
ATOM 721 O O . LYS A 1 89 ? -11.497 -8.950 13.140 1.00 94.62 89 LYS A O 1
ATOM 726 N N . PHE A 1 90 ? -11.022 -9.888 11.155 1.00 93.81 90 PHE A N 1
ATOM 727 C CA . PHE A 1 90 ? -12.408 -10.025 10.728 1.00 93.81 90 PHE A CA 1
ATOM 728 C C . PHE A 1 90 ? -13.080 -11.190 11.455 1.00 93.81 90 PHE A C 1
ATOM 730 O O . PHE A 1 90 ? -12.524 -12.286 11.538 1.00 93.81 90 PHE A O 1
ATOM 737 N N . GLN A 1 91 ? -14.274 -10.945 11.983 1.00 92.81 91 GLN A N 1
ATOM 738 C CA . GLN A 1 91 ? -15.089 -11.956 12.653 1.00 92.81 91 GLN A CA 1
ATOM 739 C C . GLN A 1 91 ? -15.932 -12.733 11.641 1.00 92.81 91 GLN A C 1
ATOM 741 O O . GLN A 1 91 ? -16.251 -13.900 11.866 1.00 92.81 91 GLN A O 1
ATOM 746 N N . SER A 1 92 ? -16.280 -12.096 10.520 1.00 94.44 92 SER A N 1
ATOM 747 C CA . SER A 1 92 ? -17.141 -12.666 9.493 1.00 94.44 92 SER A CA 1
ATOM 748 C C . SER A 1 92 ? -16.683 -12.286 8.081 1.00 94.44 92 SER A C 1
ATOM 750 O O . SER A 1 92 ? -16.225 -11.166 7.851 1.00 94.44 92 SER A O 1
ATOM 752 N N . PRO A 1 93 ? -16.898 -13.158 7.076 1.00 94.44 93 PRO A N 1
ATOM 753 C CA . PRO A 1 93 ? -16.765 -12.785 5.668 1.00 94.44 93 PRO A CA 1
ATOM 754 C C . PRO A 1 93 ? -17.699 -11.640 5.235 1.00 94.44 93 PRO A C 1
ATOM 756 O O . PRO A 1 93 ? -17.501 -11.044 4.175 1.00 94.44 93 PRO A O 1
ATOM 759 N N . ASN A 1 94 ? -18.719 -11.341 6.045 1.00 94.81 94 ASN A N 1
ATOM 760 C CA . ASN A 1 94 ? -19.648 -10.235 5.841 1.00 94.81 94 ASN A CA 1
ATOM 761 C C . ASN A 1 94 ? -19.180 -8.923 6.490 1.00 94.81 94 ASN A C 1
ATOM 763 O O . ASN A 1 94 ? -19.903 -7.929 6.432 1.00 94.81 94 ASN A O 1
ATOM 767 N N . ASP A 1 95 ? -17.987 -8.875 7.074 1.00 94.44 95 ASP A N 1
ATOM 768 C CA . ASP A 1 95 ? -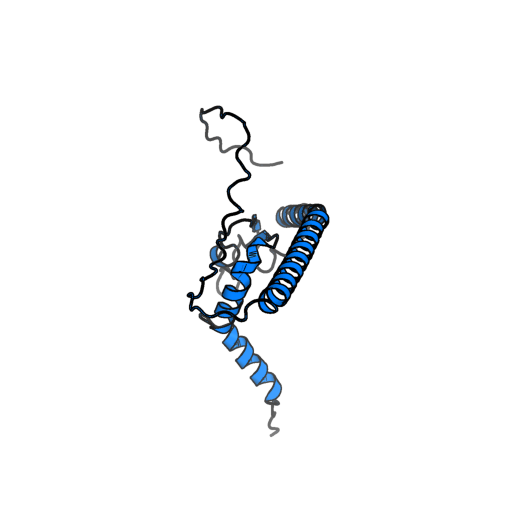17.434 -7.618 7.562 1.00 94.44 95 ASP A CA 1
ATOM 769 C C . ASP A 1 95 ? -17.036 -6.741 6.367 1.00 94.44 95 ASP A C 1
ATOM 771 O O . ASP A 1 95 ? -16.453 -7.217 5.387 1.00 94.44 95 ASP A O 1
ATOM 775 N N . GLN A 1 96 ? -17.340 -5.441 6.429 1.00 93.75 96 GLN A N 1
ATOM 776 C CA . GLN A 1 96 ? -17.022 -4.505 5.343 1.00 93.75 96 GLN A CA 1
ATOM 777 C C . GLN A 1 96 ? -15.527 -4.543 4.996 1.00 93.75 96 GLN A C 1
ATOM 779 O O . GLN A 1 96 ? -15.178 -4.695 3.826 1.00 93.75 96 GLN A O 1
ATOM 784 N N . GLY A 1 97 ? -14.653 -4.461 6.006 1.00 93.81 97 GLY A N 1
ATOM 785 C CA . GLY A 1 97 ? -13.202 -4.501 5.807 1.00 93.81 97 GLY A CA 1
ATOM 786 C C . GLY A 1 97 ? -12.737 -5.798 5.138 1.00 93.81 97 GLY A C 1
ATOM 787 O O . GLY A 1 97 ? -11.922 -5.747 4.216 1.00 93.81 97 GLY A O 1
ATOM 788 N N . TYR A 1 98 ? -13.329 -6.942 5.509 1.00 95.69 98 TYR A N 1
ATOM 789 C CA . TYR A 1 98 ? -13.023 -8.234 4.893 1.00 95.69 98 TYR A CA 1
ATOM 790 C C . TYR A 1 98 ? -13.388 -8.236 3.410 1.00 95.69 98 TYR A C 1
ATOM 792 O O . TYR A 1 98 ? -12.556 -8.562 2.560 1.00 95.69 98 TYR A O 1
ATOM 800 N N . ARG A 1 99 ? -14.625 -7.841 3.078 1.00 96.44 99 ARG A N 1
ATOM 801 C CA . ARG A 1 99 ? -15.092 -7.803 1.687 1.00 96.44 99 ARG A CA 1
ATOM 802 C C . ARG A 1 99 ? -14.235 -6.878 0.834 1.00 96.44 99 ARG A C 1
ATOM 804 O O . ARG A 1 99 ? -13.857 -7.272 -0.268 1.00 96.44 99 ARG A O 1
ATOM 811 N N . THR A 1 100 ? -13.906 -5.690 1.339 1.00 96.12 100 THR A N 1
ATOM 812 C CA . THR A 1 100 ? -13.072 -4.715 0.627 1.00 96.12 100 THR A CA 1
ATOM 813 C C . THR A 1 100 ? -11.669 -5.264 0.375 1.00 96.12 100 THR A C 1
ATOM 815 O O . THR A 1 100 ? -11.217 -5.267 -0.772 1.00 96.12 100 THR A O 1
ATOM 818 N N . ALA A 1 101 ? -11.003 -5.804 1.401 1.00 95.31 101 ALA A N 1
ATOM 819 C CA . ALA A 1 101 ? -9.664 -6.375 1.265 1.00 95.31 101 ALA A CA 1
ATOM 820 C C . ALA A 1 101 ? -9.642 -7.557 0.283 1.00 95.31 101 ALA A C 1
ATOM 822 O O . ALA A 1 101 ? -8.802 -7.615 -0.617 1.00 95.31 101 ALA A O 1
ATOM 823 N N . VAL A 1 102 ? -10.604 -8.478 0.390 1.00 96.94 102 VAL A N 1
ATOM 824 C CA . VAL A 1 102 ? -10.704 -9.635 -0.510 1.00 96.94 102 VAL A CA 1
ATOM 825 C C . VAL A 1 102 ? -11.030 -9.212 -1.943 1.00 96.94 102 VAL A C 1
ATOM 827 O O . VAL A 1 102 ? -10.484 -9.788 -2.887 1.00 96.94 102 VAL A O 1
ATOM 830 N N . ALA A 1 103 ? -11.894 -8.215 -2.138 1.00 97.31 103 ALA A N 1
ATOM 831 C CA . ALA A 1 103 ? -12.201 -7.685 -3.464 1.00 97.31 103 ALA A CA 1
ATOM 832 C C . ALA A 1 103 ? -10.958 -7.071 -4.126 1.00 97.31 103 ALA A C 1
ATOM 834 O O . ALA A 1 103 ? -10.662 -7.400 -5.278 1.00 97.31 103 ALA A O 1
ATOM 835 N N . ALA A 1 104 ? -10.197 -6.257 -3.386 1.00 96.81 104 ALA A N 1
ATOM 836 C CA . ALA A 1 104 ? -8.944 -5.674 -3.858 1.00 96.81 104 ALA A CA 1
ATOM 837 C C . ALA A 1 104 ? -7.915 -6.759 -4.215 1.00 96.81 104 ALA A C 1
ATOM 839 O O . ALA A 1 104 ? -7.396 -6.775 -5.331 1.00 96.81 104 ALA A O 1
ATOM 840 N N . LEU A 1 105 ? -7.697 -7.733 -3.324 1.00 96.75 105 LEU A N 1
ATOM 841 C CA . LEU A 1 105 ? -6.776 -8.849 -3.561 1.00 96.75 105 LEU A CA 1
ATOM 842 C C . LEU A 1 105 ? -7.154 -9.658 -4.805 1.00 96.75 105 LEU A C 1
ATOM 844 O O . LEU A 1 105 ? -6.296 -9.951 -5.635 1.00 96.75 105 LEU A O 1
ATOM 848 N N . ARG A 1 106 ? -8.438 -9.994 -4.976 1.00 98.06 106 ARG A N 1
ATOM 849 C CA . ARG A 1 106 ? -8.917 -10.726 -6.160 1.00 98.06 106 ARG A CA 1
ATOM 850 C C . ARG A 1 106 ? -8.707 -9.935 -7.446 1.00 98.06 106 ARG A C 1
ATOM 852 O O . ARG A 1 106 ? -8.327 -10.524 -8.458 1.00 98.06 106 ARG A O 1
ATOM 859 N N . ARG A 1 107 ? -8.950 -8.622 -7.423 1.00 96.94 107 ARG A N 1
ATOM 860 C CA . ARG A 1 107 ? -8.708 -7.740 -8.571 1.00 96.94 107 ARG A CA 1
ATOM 861 C C . ARG A 1 107 ? -7.222 -7.701 -8.918 1.00 96.94 107 ARG A C 1
ATOM 863 O O . ARG A 1 107 ? -6.863 -7.978 -10.060 1.00 96.94 107 ARG A O 1
ATOM 870 N N . TYR A 1 108 ? -6.360 -7.458 -7.934 1.00 96.06 108 TYR A N 1
ATOM 871 C CA . TYR A 1 108 ? -4.913 -7.412 -8.141 1.00 96.06 108 TYR A CA 1
ATOM 872 C C . TYR A 1 108 ? -4.365 -8.746 -8.641 1.00 96.06 108 TYR A C 1
ATOM 874 O O . TYR A 1 108 ? -3.610 -8.762 -9.608 1.00 96.06 108 TYR A O 1
ATOM 882 N N . ALA A 1 109 ? -4.801 -9.869 -8.067 1.00 97.38 109 ALA A N 1
ATOM 883 C CA . ALA A 1 109 ? -4.398 -11.198 -8.516 1.00 97.38 109 ALA A CA 1
ATOM 884 C C . ALA A 1 109 ? -4.809 -11.474 -9.972 1.00 97.38 109 ALA A C 1
ATOM 886 O O . ALA A 1 109 ? -4.047 -12.077 -10.723 1.00 97.38 109 ALA A O 1
ATOM 887 N N . ARG A 1 110 ? -5.991 -11.003 -10.394 1.00 97.94 110 ARG A N 1
ATOM 888 C CA . ARG A 1 110 ? -6.468 -11.144 -11.777 1.00 97.94 110 ARG A CA 1
ATOM 889 C C . ARG A 1 110 ? -5.664 -10.293 -12.762 1.00 97.94 110 ARG A C 1
ATOM 891 O O . ARG A 1 110 ? -5.399 -10.735 -13.875 1.00 97.94 110 ARG A O 1
ATOM 898 N N . GLU A 1 111 ? -5.295 -9.075 -12.377 1.00 95.56 111 GLU A N 1
ATOM 899 C CA . GLU A 1 111 ? -4.547 -8.147 -13.236 1.00 95.56 111 GLU A CA 1
ATOM 900 C C . GLU A 1 111 ? -3.042 -8.447 -13.289 1.00 95.56 111 GLU A C 1
ATOM 902 O O . GLU A 1 111 ? -2.392 -8.162 -14.301 1.00 95.56 111 GLU A O 1
ATOM 907 N N . ALA A 1 112 ? -2.488 -9.020 -12.217 1.00 95.81 112 ALA A N 1
ATOM 908 C CA . ALA A 1 112 ? -1.053 -9.194 -12.025 1.00 95.81 112 ALA A CA 1
ATOM 909 C C . ALA A 1 112 ? -0.343 -9.904 -13.190 1.00 95.81 112 ALA A C 1
ATOM 911 O O . ALA A 1 112 ? 0.667 -9.359 -13.637 1.00 95.81 112 ALA A O 1
ATOM 912 N N . PRO A 1 113 ? -0.837 -11.026 -13.756 1.00 97.19 113 PRO A N 1
ATOM 913 C CA . PRO A 1 113 ? -0.139 -11.714 -14.843 1.00 97.19 113 PRO A CA 1
ATOM 914 C C . PRO A 1 113 ? 0.125 -10.805 -16.049 1.00 97.19 113 PRO A C 1
ATOM 916 O O . PRO A 1 113 ? 1.254 -10.720 -16.529 1.00 97.19 113 PRO A O 1
ATOM 919 N N . ASN A 1 114 ? -0.888 -10.046 -16.478 1.00 96.44 114 ASN A N 1
ATOM 920 C CA . ASN A 1 114 ? -0.781 -9.138 -17.621 1.00 96.44 114 ASN A CA 1
ATOM 921 C C . ASN A 1 114 ? 0.168 -7.968 -17.330 1.00 96.44 114 ASN A C 1
ATOM 923 O O . ASN A 1 114 ? 0.962 -7.567 -18.182 1.00 96.44 114 ASN A O 1
ATOM 927 N N . VAL A 1 115 ? 0.085 -7.396 -16.125 1.00 94.56 115 VAL A N 1
ATOM 928 C CA . VAL A 1 115 ? 0.958 -6.289 -15.707 1.00 94.56 115 VAL A CA 1
ATOM 929 C C . VAL A 1 115 ? 2.413 -6.749 -15.640 1.00 94.56 115 VAL A C 1
ATOM 931 O O . VAL A 1 115 ? 3.289 -6.0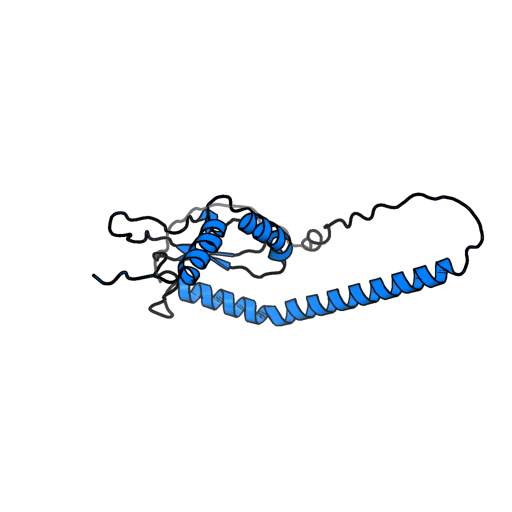82 -16.191 1.00 94.56 115 VAL A O 1
ATOM 934 N N . ILE A 1 116 ? 2.665 -7.899 -15.015 1.00 94.94 116 ILE A N 1
ATOM 935 C CA . ILE A 1 116 ? 3.997 -8.481 -14.863 1.00 94.94 116 ILE A CA 1
ATOM 936 C C . ILE A 1 116 ? 4.576 -8.823 -16.236 1.00 94.94 116 ILE A C 1
ATOM 938 O O . ILE A 1 116 ? 5.678 -8.381 -16.550 1.00 94.94 116 ILE A O 1
ATOM 942 N N . GLN A 1 117 ? 3.824 -9.517 -17.093 1.00 97.31 117 GLN A N 1
ATOM 943 C CA . GLN A 1 117 ? 4.284 -9.880 -18.434 1.00 97.31 117 GLN A CA 1
ATOM 944 C C . GLN A 1 117 ? 4.721 -8.652 -19.244 1.00 97.31 117 GLN A C 1
ATOM 946 O O . GLN A 1 117 ? 5.810 -8.652 -19.818 1.00 97.31 117 GLN A O 1
ATOM 951 N N . ARG A 1 118 ? 3.919 -7.579 -19.244 1.00 95.94 118 ARG A N 1
ATOM 952 C CA . ARG A 1 118 ? 4.271 -6.332 -19.942 1.00 95.94 118 ARG A CA 1
ATOM 953 C C . ARG A 1 118 ? 5.548 -5.698 -19.396 1.00 95.94 118 ARG A C 1
ATOM 955 O O . ARG A 1 118 ? 6.358 -5.202 -20.174 1.00 95.94 118 ARG A O 1
ATOM 962 N N . ARG A 1 119 ? 5.754 -5.727 -18.077 1.00 94.56 119 ARG A N 1
ATOM 963 C CA . ARG A 1 119 ? 6.982 -5.207 -17.454 1.00 94.56 119 ARG A CA 1
ATOM 964 C C . ARG A 1 119 ? 8.208 -6.010 -17.861 1.00 94.56 119 ARG A C 1
ATOM 966 O O . ARG A 1 119 ? 9.208 -5.409 -18.237 1.00 94.56 119 ARG A O 1
ATOM 973 N N . TYR A 1 120 ? 8.112 -7.339 -17.859 1.00 96.56 120 TYR A N 1
ATOM 974 C CA . TYR A 1 120 ? 9.195 -8.207 -18.323 1.00 96.56 120 TYR A CA 1
ATOM 975 C C . TYR A 1 120 ? 9.538 -7.959 -19.792 1.00 96.56 120 TYR A C 1
ATOM 977 O O . TYR A 1 120 ? 10.710 -7.828 -20.132 1.00 96.56 120 TYR A O 1
ATOM 985 N N . GLN A 1 121 ? 8.530 -7.841 -20.660 1.00 97.62 121 GLN A N 1
ATOM 986 C CA . GLN A 1 121 ? 8.744 -7.531 -22.076 1.00 97.62 121 GLN A CA 1
ATOM 987 C C . GLN A 1 121 ? 9.422 -6.171 -22.262 1.00 97.62 121 GLN A C 1
ATOM 989 O O . GLN A 1 121 ? 10.389 -6.070 -23.014 1.00 97.62 121 GLN A O 1
ATOM 994 N N . ARG A 1 122 ? 8.962 -5.138 -21.544 1.00 95.81 122 ARG A N 1
ATOM 995 C CA . ARG A 1 122 ? 9.575 -3.805 -21.583 1.00 95.81 122 ARG A CA 1
ATOM 996 C C . ARG A 1 122 ? 11.034 -3.849 -21.133 1.00 95.81 122 ARG A C 1
ATOM 998 O O . ARG A 1 122 ? 11.887 -3.335 -21.844 1.00 95.81 122 ARG A O 1
ATOM 1005 N N . ALA A 1 123 ? 11.321 -4.499 -20.007 1.00 95.31 123 ALA A N 1
ATOM 1006 C CA . ALA A 1 123 ? 12.681 -4.632 -19.492 1.00 95.31 123 ALA A CA 1
ATOM 1007 C C . ALA A 1 123 ? 13.596 -5.396 -20.466 1.00 95.31 123 ALA A C 1
ATOM 1009 O O . ALA A 1 123 ? 14.723 -4.979 -20.714 1.00 95.31 123 ALA A O 1
ATOM 1010 N N . ALA A 1 124 ? 13.101 -6.480 -21.072 1.00 96.88 124 ALA A N 1
ATOM 1011 C CA . ALA A 1 124 ? 13.862 -7.256 -22.048 1.00 96.88 124 ALA A CA 1
ATOM 1012 C C . ALA A 1 124 ? 14.161 -6.467 -23.333 1.00 96.88 124 ALA A C 1
ATOM 1014 O O . ALA A 1 124 ? 15.234 -6.632 -23.912 1.00 96.88 124 ALA A O 1
ATOM 1015 N N . ASN A 1 125 ? 13.225 -5.627 -23.783 1.00 97.25 125 ASN A N 1
ATOM 1016 C CA . ASN A 1 125 ? 13.426 -4.771 -24.950 1.00 97.25 125 ASN A CA 1
ATOM 1017 C C . ASN A 1 125 ? 14.443 -3.669 -24.658 1.00 97.25 125 ASN A C 1
ATOM 1019 O O . ASN A 1 125 ? 15.403 -3.554 -25.406 1.00 97.25 125 ASN A O 1
ATOM 1023 N N . LEU A 1 126 ? 14.304 -2.964 -23.529 1.00 96.38 126 LEU A N 1
ATOM 1024 C CA . LEU A 1 126 ? 15.270 -1.943 -23.108 1.00 96.38 126 LEU A CA 1
ATOM 1025 C C . LEU A 1 126 ? 16.692 -2.512 -23.037 1.00 96.38 126 LEU A C 1
ATOM 1027 O O . LEU A 1 126 ? 17.603 -1.961 -23.640 1.00 96.38 126 LEU A O 1
ATOM 1031 N N . HIS A 1 127 ? 16.866 -3.683 -22.416 1.00 94.81 127 HIS A N 1
ATOM 1032 C CA . HIS A 1 127 ? 18.173 -4.346 -22.346 1.00 94.81 127 HIS A CA 1
ATOM 1033 C C . HIS A 1 127 ? 18.731 -4.738 -23.721 1.00 94.81 127 HIS A C 1
ATOM 1035 O O . HIS A 1 127 ? 19.943 -4.744 -23.941 1.00 94.81 127 HIS A O 1
ATOM 1041 N N . ARG A 1 128 ? 17.861 -5.121 -24.663 1.00 96.19 128 ARG A N 1
ATOM 1042 C CA . ARG A 1 128 ? 18.275 -5.436 -26.036 1.00 96.19 128 ARG A CA 1
ATOM 1043 C C . ARG A 1 128 ? 18.743 -4.174 -26.757 1.00 96.19 128 ARG A C 1
ATOM 1045 O O . ARG A 1 128 ? 19.776 -4.224 -27.421 1.00 96.19 128 ARG A O 1
ATOM 1052 N N . ASP A 1 129 ? 18.005 -3.083 -26.603 1.00 95.94 129 ASP A N 1
ATOM 1053 C CA . ASP A 1 129 ? 18.293 -1.803 -27.243 1.00 95.94 129 ASP A CA 1
ATOM 1054 C C . ASP A 1 129 ? 19.592 -1.201 -26.690 1.00 95.94 129 ASP A C 1
ATOM 1056 O O . ASP A 1 129 ? 20.460 -0.810 -27.465 1.00 95.94 129 ASP A O 1
ATOM 1060 N N . GLU A 1 130 ? 19.796 -1.241 -25.369 1.00 95.75 130 GLU A N 1
ATOM 1061 C CA . GLU A 1 130 ? 21.046 -0.827 -24.714 1.00 95.75 130 GLU A CA 1
ATOM 1062 C C . GLU A 1 130 ? 22.256 -1.591 -25.261 1.00 95.75 130 GLU A C 1
ATOM 1064 O O . GLU A 1 130 ? 23.269 -0.995 -25.628 1.00 95.75 130 GLU A O 1
ATOM 1069 N N . LYS A 1 131 ? 22.143 -2.918 -25.383 1.00 95.69 131 LYS A N 1
ATOM 1070 C CA . LYS A 1 131 ? 23.208 -3.749 -25.960 1.00 95.69 131 LYS A CA 1
ATOM 1071 C C . LYS A 1 131 ? 23.477 -3.425 -27.422 1.00 95.69 131 LYS A C 1
ATOM 1073 O O . LYS A 1 131 ? 24.633 -3.442 -27.842 1.00 95.69 131 LYS A O 1
ATOM 1078 N N . PHE A 1 132 ? 22.425 -3.174 -28.196 1.00 94.62 132 PHE A N 1
ATOM 1079 C CA . PHE A 1 132 ? 22.556 -2.813 -29.601 1.00 94.62 132 PHE A CA 1
ATOM 1080 C C . PHE A 1 132 ? 23.282 -1.472 -29.760 1.00 94.62 132 PHE A C 1
ATOM 1082 O O . PHE A 1 132 ? 24.234 -1.387 -30.535 1.00 94.62 132 PHE A O 1
ATOM 1089 N N . LEU A 1 133 ? 22.889 -0.458 -28.984 1.00 94.81 133 LEU A N 1
ATOM 1090 C CA . LEU A 1 133 ? 23.520 0.862 -28.989 1.00 94.81 133 LEU A CA 1
ATOM 1091 C C . LEU A 1 133 ? 24.986 0.793 -28.542 1.00 94.81 133 LEU A C 1
ATOM 1093 O O . LEU A 1 133 ? 25.853 1.310 -29.243 1.00 94.81 133 LEU A O 1
ATOM 1097 N N . ALA A 1 134 ? 25.282 0.085 -27.449 1.00 93.94 134 ALA A N 1
ATOM 1098 C CA . ALA A 1 134 ? 26.651 -0.087 -26.962 1.00 93.94 134 ALA A CA 1
ATOM 1099 C C . ALA A 1 134 ? 27.558 -0.790 -27.991 1.00 93.94 134 ALA A C 1
ATOM 1101 O O . ALA A 1 134 ? 28.714 -0.412 -28.179 1.00 93.94 134 ALA A O 1
ATOM 1102 N N . ALA A 1 135 ? 27.042 -1.803 -28.698 1.00 93.50 135 ALA A N 1
ATOM 1103 C CA . ALA A 1 135 ? 27.787 -2.466 -29.766 1.00 93.50 135 ALA A CA 1
ATOM 1104 C C . ALA A 1 135 ? 28.036 -1.528 -30.961 1.00 93.50 135 ALA A C 1
ATOM 1106 O O . ALA A 1 135 ? 29.144 -1.504 -31.500 1.00 93.50 135 ALA A O 1
ATOM 1107 N N . ALA A 1 136 ? 27.028 -0.747 -31.363 1.00 92.19 136 ALA A N 1
ATOM 1108 C CA . ALA A 1 136 ? 27.145 0.219 -32.452 1.00 92.19 136 ALA A CA 1
ATOM 1109 C C . ALA A 1 136 ? 28.180 1.315 -32.147 1.00 92.19 136 ALA A C 1
ATOM 1111 O O . ALA A 1 136 ? 28.960 1.675 -33.027 1.00 92.19 136 ALA A O 1
ATOM 1112 N N . GLU A 1 137 ? 28.240 1.794 -30.902 1.00 93.31 137 GLU A N 1
ATOM 1113 C CA . GLU A 1 137 ? 29.249 2.757 -30.452 1.00 93.31 137 GLU A CA 1
ATOM 1114 C C . GLU A 1 137 ? 30.671 2.183 -30.564 1.00 93.31 137 GLU A C 1
ATOM 1116 O O . GLU A 1 137 ? 31.545 2.804 -31.171 1.00 93.31 137 GLU A O 1
ATOM 1121 N N . LEU A 1 138 ? 30.901 0.955 -30.081 1.00 92.25 138 LEU A N 1
ATOM 1122 C CA . LEU A 1 138 ? 32.203 0.284 -30.196 1.00 92.25 138 LEU A CA 1
ATOM 1123 C C . LEU A 1 138 ? 32.654 0.130 -31.658 1.00 92.25 138 LEU A C 1
ATOM 1125 O O . LEU A 1 138 ? 33.815 0.377 -31.978 1.00 92.25 138 LEU A O 1
ATOM 1129 N N . LEU A 1 139 ? 31.740 -0.227 -32.563 1.00 89.75 139 LEU A N 1
ATOM 1130 C CA . LEU A 1 139 ? 32.022 -0.323 -34.000 1.00 89.75 139 LEU A CA 1
ATOM 1131 C C . LEU A 1 139 ? 32.284 1.051 -34.644 1.00 89.75 139 LEU A C 1
ATOM 1133 O O . LEU A 1 139 ? 33.146 1.154 -35.515 1.00 89.75 139 LEU A O 1
ATOM 1137 N N . GLY A 1 140 ? 31.592 2.105 -34.201 1.00 76.69 140 GLY A N 1
ATOM 1138 C CA . GLY A 1 140 ? 31.812 3.481 -34.657 1.00 76.69 140 GLY A CA 1
ATOM 1139 C C . GLY A 1 140 ? 33.166 4.055 -34.223 1.00 76.69 140 GLY A C 1
ATOM 1140 O O . GLY A 1 140 ? 33.830 4.728 -35.009 1.00 76.69 140 GLY A O 1
ATOM 1141 N N . THR A 1 141 ? 33.637 3.725 -33.015 1.00 57.97 141 THR A N 1
ATOM 1142 C CA . THR A 1 141 ? 34.962 4.159 -32.516 1.00 57.97 141 THR A CA 1
ATOM 1143 C C . THR A 1 141 ? 36.143 3.472 -33.211 1.00 57.97 141 THR A C 1
ATOM 1145 O O . THR A 1 141 ? 37.260 3.989 -33.180 1.00 57.97 141 THR A O 1
ATOM 1148 N N . ALA A 1 142 ? 35.914 2.355 -33.911 1.00 54.03 142 ALA A N 1
ATOM 1149 C CA . ALA A 1 142 ? 36.937 1.686 -34.716 1.00 54.03 142 ALA A CA 1
ATOM 1150 C C . ALA A 1 142 ? 37.255 2.418 -36.039 1.00 54.03 142 ALA A C 1
ATOM 1152 O O . ALA A 1 142 ? 38.203 2.042 -36.730 1.00 54.03 142 ALA A O 1
ATOM 1153 N N . GLN A 1 143 ? 36.503 3.468 -36.397 1.00 54.00 143 GLN A N 1
ATOM 1154 C CA . GLN A 1 143 ? 36.741 4.271 -37.599 1.00 54.00 143 GLN A CA 1
ATOM 1155 C C . GLN A 1 143 ? 36.684 5.783 -37.346 1.00 54.00 143 GLN A C 1
ATOM 1157 O O . GLN A 1 143 ? 35.987 6.493 -38.055 1.00 54.00 143 GLN A O 1
ATOM 1162 N N . THR A 1 144 ? 37.481 6.320 -36.421 1.00 45.88 144 THR A N 1
ATOM 1163 C CA . THR A 1 144 ? 37.890 7.736 -36.510 1.00 45.88 144 THR A CA 1
ATOM 1164 C C . THR A 1 144 ? 39.286 7.948 -35.941 1.00 45.88 144 THR A C 1
ATOM 1166 O O . THR A 1 144 ? 39.470 8.362 -34.799 1.00 45.88 144 THR A O 1
ATOM 1169 N N . SER A 1 145 ? 40.294 7.742 -36.783 1.00 50.56 145 SER A N 1
ATOM 1170 C CA . SER A 1 145 ? 41.555 8.468 -36.679 1.00 50.56 145 SER A CA 1
ATOM 1171 C C . SER A 1 145 ? 41.448 9.793 -37.446 1.00 50.56 145 SER A C 1
ATOM 1173 O O . SER A 1 145 ? 42.154 9.959 -38.431 1.00 50.56 145 SER A O 1
ATOM 1175 N N . VAL A 1 146 ? 40.568 10.725 -37.055 1.00 46.97 146 VAL A N 1
ATOM 1176 C CA . VAL A 1 146 ? 40.699 12.151 -37.428 1.00 46.97 146 VAL A CA 1
ATOM 1177 C C . VAL A 1 146 ? 40.103 13.034 -36.322 1.00 46.97 146 VAL A C 1
ATOM 1179 O O . VAL A 1 146 ? 39.001 12.807 -35.837 1.00 46.97 146 VAL A O 1
ATOM 1182 N N . SER A 1 147 ? 40.896 14.025 -35.928 1.00 49.44 147 SER A N 1
ATOM 1183 C CA . SER A 1 147 ? 40.776 15.001 -34.841 1.00 49.44 147 SER A CA 1
ATOM 1184 C C . SER A 1 147 ? 39.556 15.940 -34.863 1.00 49.44 147 SER A C 1
ATOM 1186 O O . SER A 1 147 ? 39.278 16.548 -35.896 1.00 49.44 147 SER A O 1
ATOM 1188 N N . GLY A 1 148 ? 38.976 16.218 -33.685 1.00 43.62 148 GLY A N 1
ATOM 1189 C CA . GLY A 1 148 ? 38.198 17.440 -33.401 1.00 43.62 148 GLY A CA 1
ATOM 1190 C C . GLY A 1 148 ? 37.381 17.366 -32.093 1.00 43.62 148 GLY A C 1
ATOM 1191 O O . GLY A 1 148 ? 36.768 16.330 -31.851 1.00 43.62 148 GLY A O 1
ATOM 1192 N N . PRO A 1 149 ? 37.356 18.408 -31.229 1.00 55.53 149 PRO A N 1
ATOM 1193 C CA . PRO A 1 149 ? 36.693 18.342 -29.925 1.00 55.53 149 PRO A CA 1
ATOM 1194 C C . PRO A 1 149 ? 35.206 18.717 -30.030 1.00 55.53 149 PRO A C 1
ATOM 1196 O O . PRO A 1 149 ? 34.874 19.792 -30.529 1.00 55.53 149 PRO A O 1
ATOM 1199 N N . CYS A 1 150 ? 34.305 17.879 -29.509 1.00 37.56 150 CYS A N 1
ATOM 1200 C CA . CYS A 1 150 ? 32.904 18.258 -29.314 1.00 37.56 150 CYS A CA 1
ATOM 1201 C C . CYS A 1 150 ? 32.371 17.780 -27.952 1.00 37.56 150 CYS A C 1
ATOM 1203 O O . CYS A 1 150 ? 32.775 16.743 -27.436 1.00 37.56 150 CYS A O 1
ATOM 1205 N N . G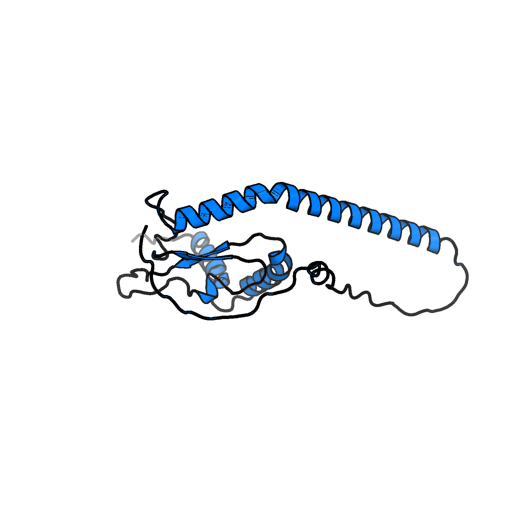LN A 1 151 ? 31.540 18.633 -27.360 1.00 46.09 151 GLN A N 1
ATOM 1206 C CA . GLN A 1 151 ? 31.149 18.744 -25.948 1.00 46.09 151 GLN A CA 1
ATOM 1207 C C . GLN A 1 151 ? 30.229 17.606 -25.448 1.00 46.09 151 GLN A C 1
ATOM 1209 O O . GLN A 1 151 ? 29.578 16.954 -26.264 1.00 46.09 151 GLN A O 1
ATOM 1214 N N . PRO A 1 152 ? 30.110 17.393 -24.119 1.00 44.22 152 PRO A N 1
ATOM 1215 C CA . PRO A 1 152 ? 29.264 16.339 -23.564 1.00 44.22 152 PRO A CA 1
ATOM 1216 C C . PRO A 1 152 ? 27.771 16.691 -23.663 1.00 44.22 152 PRO A C 1
ATOM 1218 O O . PRO A 1 152 ? 27.338 17.757 -23.223 1.00 44.22 152 PRO A O 1
ATOM 1221 N N . VAL A 1 153 ? 26.973 15.764 -24.200 1.00 43.59 153 VAL A N 1
ATOM 1222 C CA . VAL A 1 153 ? 25.506 15.841 -24.197 1.00 43.59 153 VAL A CA 1
ATOM 1223 C C . VAL A 1 153 ? 24.991 15.266 -22.876 1.00 43.59 153 VAL A C 1
ATOM 1225 O O . VAL A 1 153 ? 25.165 14.087 -22.578 1.00 43.59 153 VAL A O 1
ATOM 1228 N N . SER A 1 154 ? 24.368 16.126 -22.071 1.00 43.56 154 SER A N 1
ATOM 1229 C CA . SER A 1 154 ? 23.641 15.764 -20.853 1.00 43.56 154 SER A CA 1
ATOM 1230 C C . SER A 1 154 ? 22.357 15.014 -21.220 1.00 43.56 154 SER A C 1
ATOM 1232 O O . SER A 1 154 ? 21.433 15.605 -21.777 1.00 43.56 154 SER A O 1
ATOM 1234 N N . HIS A 1 155 ? 22.289 13.717 -20.916 1.00 38.81 155 HIS A N 1
ATOM 1235 C CA . HIS A 1 155 ? 21.054 12.941 -21.004 1.00 38.81 155 HIS A CA 1
ATOM 1236 C C . HIS A 1 155 ? 20.270 13.062 -19.691 1.00 38.81 155 HIS A C 1
ATOM 1238 O O . HIS A 1 155 ? 20.425 12.253 -18.780 1.00 38.81 155 HIS A O 1
ATOM 1244 N N . TYR A 1 156 ? 19.398 14.067 -19.605 1.00 38.41 156 TYR A N 1
ATOM 1245 C CA . TYR A 1 156 ? 18.232 14.000 -18.723 1.00 38.41 156 TYR A CA 1
ATOM 1246 C C . TYR A 1 156 ? 17.161 13.154 -19.421 1.00 38.41 156 TYR A C 1
ATOM 1248 O O . TYR A 1 156 ? 16.698 13.508 -20.503 1.00 38.41 156 TYR A O 1
ATOM 1256 N N . VAL A 1 157 ? 16.783 12.019 -18.827 1.00 44.06 157 VAL A N 1
ATOM 1257 C CA . VAL A 1 157 ? 15.667 11.202 -19.324 1.00 44.06 157 VAL A CA 1
ATOM 1258 C C . VAL A 1 157 ? 14.381 11.741 -18.706 1.00 44.06 157 VAL A C 1
ATOM 1260 O O . VAL A 1 157 ? 14.115 11.564 -17.518 1.00 44.06 157 VAL A O 1
ATOM 1263 N N . GLU A 1 158 ? 13.611 12.458 -19.519 1.00 36.16 158 GLU A N 1
ATOM 1264 C CA . GLU A 1 158 ? 12.357 13.091 -19.132 1.00 36.16 158 GLU A CA 1
ATOM 1265 C C . GLU A 1 158 ? 11.234 12.055 -18.981 1.00 36.16 158 GLU A C 1
ATOM 1267 O O . GLU A 1 158 ? 10.950 11.243 -19.863 1.00 36.16 158 GLU A O 1
ATOM 1272 N N . SER A 1 159 ? 10.593 12.082 -17.816 1.00 43.28 159 SER A N 1
ATOM 1273 C 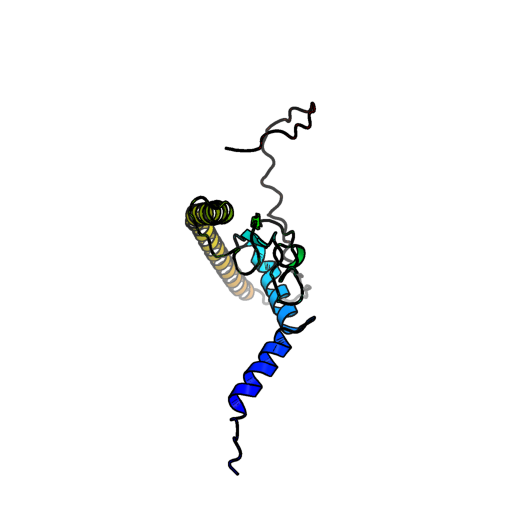CA . SER A 1 159 ? 9.460 11.238 -17.448 1.00 43.28 159 SER A CA 1
ATOM 1274 C C . SER A 1 159 ? 8.167 11.820 -18.031 1.00 43.28 159 SER A C 1
ATOM 1276 O O . SER A 1 159 ? 7.418 12.467 -17.307 1.00 43.28 159 SER A O 1
ATOM 1278 N N . ALA A 1 160 ? 7.899 11.636 -19.329 1.00 36.66 160 ALA A N 1
ATOM 1279 C CA . ALA A 1 160 ? 6.744 12.275 -19.987 1.00 36.66 160 ALA A CA 1
ATOM 1280 C C . ALA A 1 160 ? 5.732 11.336 -20.680 1.00 36.66 160 ALA A C 1
ATOM 1282 O O . ALA A 1 160 ? 4.769 11.818 -21.270 1.00 36.66 160 ALA A O 1
ATOM 1283 N N . ASP A 1 161 ? 5.844 10.010 -20.558 1.00 36.19 161 ASP A N 1
ATOM 1284 C CA . ASP A 1 161 ? 4.958 9.098 -21.313 1.00 36.19 161 ASP A CA 1
ATOM 1285 C C . ASP A 1 161 ? 3.692 8.624 -20.574 1.00 36.19 161 ASP A C 1
ATOM 1287 O O . ASP A 1 161 ? 2.919 7.835 -21.122 1.00 36.19 161 ASP A O 1
ATOM 1291 N N . TYR A 1 162 ? 3.410 9.096 -19.353 1.00 40.44 162 TYR A N 1
ATOM 1292 C CA . TYR A 1 162 ? 2.201 8.660 -18.630 1.00 40.44 162 TYR A CA 1
ATOM 1293 C C . TYR A 1 162 ? 0.930 9.472 -18.961 1.00 40.44 162 TYR A C 1
ATOM 1295 O O . TYR A 1 162 ? -0.172 9.029 -18.645 1.00 40.44 162 TYR A O 1
ATOM 1303 N N . VAL A 1 163 ? 1.030 10.627 -19.635 1.00 42.00 163 VAL A N 1
ATOM 1304 C CA . VAL A 1 163 ? -0.114 11.562 -19.770 1.00 42.00 163 VAL A CA 1
ATOM 1305 C C . VAL A 1 163 ? -0.818 11.517 -21.143 1.00 42.00 163 VAL A C 1
ATOM 1307 O O . VAL A 1 163 ? -1.951 11.978 -21.266 1.00 42.00 163 VAL A O 1
ATOM 1310 N N . LEU A 1 164 ? -0.256 10.880 -22.178 1.00 38.50 164 LEU A N 1
ATOM 1311 C CA . LEU A 1 164 ? -0.783 10.984 -23.555 1.00 38.50 164 LEU A CA 1
ATOM 1312 C C . LEU A 1 164 ? -1.470 9.723 -24.118 1.00 38.50 164 LEU A C 1
ATOM 1314 O O . LEU A 1 164 ? -1.378 9.437 -25.311 1.00 38.50 164 LEU A O 1
ATOM 1318 N N . ARG A 1 165 ? -2.227 8.972 -23.303 1.00 40.75 165 ARG A N 1
ATOM 1319 C CA . ARG A 1 165 ? -3.077 7.867 -23.819 1.00 40.75 165 ARG A CA 1
ATOM 1320 C C . ARG A 1 165 ? -4.536 7.885 -23.345 1.00 40.75 165 ARG A C 1
ATOM 1322 O O . ARG A 1 165 ? -5.253 6.917 -23.567 1.00 40.75 165 ARG A O 1
ATOM 1329 N N . ALA A 1 166 ? -5.018 8.987 -22.768 1.00 39.25 166 ALA A N 1
ATOM 1330 C CA . ALA A 1 166 ? -6.417 9.128 -22.345 1.00 39.25 166 ALA A CA 1
ATOM 1331 C C . ALA A 1 166 ? -7.128 10.325 -23.004 1.00 39.25 166 ALA A C 1
ATOM 1333 O O . ALA A 1 166 ? -7.734 11.153 -22.330 1.00 39.25 166 ALA A O 1
ATOM 1334 N N . LYS A 1 167 ? -7.071 10.431 -24.337 1.00 38.41 167 LYS A N 1
ATOM 1335 C CA . LYS A 1 167 ? -8.023 11.240 -25.116 1.00 38.41 167 LYS A CA 1
ATOM 1336 C C . LYS A 1 167 ? -8.428 10.482 -26.380 1.00 38.41 167 LYS A C 1
ATOM 1338 O O . LYS A 1 167 ? -7.760 10.546 -27.403 1.00 38.41 167 LYS A O 1
ATOM 1343 N N . GLY A 1 168 ? -9.531 9.749 -26.265 1.00 31.00 168 GLY A N 1
ATOM 1344 C CA . GLY A 1 168 ? -10.290 9.163 -27.363 1.00 31.00 168 GLY A CA 1
ATOM 1345 C C . GLY A 1 168 ? -11.769 9.206 -26.990 1.00 31.00 168 GLY A C 1
ATOM 1346 O O . GLY A 1 168 ? -12.204 8.402 -26.178 1.00 31.00 168 GLY A O 1
ATOM 1347 N N . SER A 1 169 ? -12.456 10.224 -27.517 1.00 36.81 169 SER A N 1
ATOM 1348 C CA . SER A 1 169 ? -13.909 10.380 -27.696 1.00 36.81 169 SER A CA 1
ATOM 1349 C C . SER A 1 169 ? -14.855 9.747 -26.664 1.00 36.81 169 SER A C 1
ATOM 1351 O O . SER A 1 169 ? -15.245 8.594 -26.816 1.00 36.81 169 SER A O 1
ATOM 1353 N N . ASP A 1 170 ? -15.354 10.562 -25.735 1.00 36.38 170 ASP A N 1
ATOM 1354 C CA . ASP A 1 170 ? -16.806 10.671 -25.570 1.00 36.38 170 ASP A CA 1
ATOM 1355 C C . ASP A 1 170 ? -17.161 12.064 -25.032 1.00 36.38 170 ASP A C 1
ATOM 1357 O O . ASP A 1 170 ? -16.466 12.614 -24.171 1.00 36.38 170 ASP A O 1
ATOM 1361 N N . SER A 1 171 ? -18.180 12.679 -25.620 1.00 37.97 171 SER A N 1
ATOM 1362 C CA . SER A 1 171 ? -18.645 14.023 -25.266 1.00 37.97 171 SER A CA 1
ATOM 1363 C C . SER A 1 171 ? -19.427 13.990 -23.944 1.00 37.97 171 SER A C 1
ATOM 1365 O O . SER A 1 171 ? -20.157 13.030 -23.701 1.00 37.97 171 SER A O 1
ATOM 1367 N N . PRO A 1 172 ? -19.333 15.019 -23.083 1.00 36.91 172 PRO A N 1
ATOM 1368 C CA . PRO A 1 172 ? -20.022 15.020 -21.796 1.00 36.91 172 PRO A CA 1
ATOM 1369 C C . PRO A 1 172 ? -21.479 15.489 -21.941 1.00 36.91 172 PRO A C 1
ATOM 1371 O O . PRO A 1 172 ? -21.723 16.487 -22.624 1.00 36.91 172 PRO A O 1
ATOM 1374 N N . PRO A 1 173 ? -22.449 14.884 -21.237 1.00 35.00 173 PRO A N 1
ATOM 1375 C CA . PRO A 1 173 ? -23.638 15.605 -20.818 1.00 35.00 173 PRO A CA 1
ATOM 1376 C C . PRO A 1 173 ? -23.340 16.333 -19.496 1.00 35.00 173 PRO A C 1
ATOM 1378 O O . PRO A 1 173 ? -22.887 15.736 -18.521 1.00 35.00 173 PRO A O 1
ATOM 1381 N N . THR A 1 174 ? -23.595 17.635 -19.458 1.00 35.97 174 THR A N 1
ATOM 1382 C CA . THR A 1 174 ? -23.687 18.445 -18.233 1.00 35.97 174 THR A CA 1
ATOM 1383 C C . THR A 1 174 ? -25.122 18.990 -18.110 1.00 35.97 174 THR A C 1
ATOM 1385 O O . THR A 1 174 ? -25.866 18.960 -19.089 1.00 35.97 174 THR A O 1
ATOM 1388 N N . PRO A 1 175 ? -25.512 19.596 -16.977 1.00 48.16 175 PRO A N 1
ATOM 1389 C CA . PRO A 1 175 ? -25.529 19.016 -15.628 1.00 48.16 175 PRO A CA 1
ATOM 1390 C C . PRO A 1 175 ? -26.838 19.389 -14.893 1.00 48.16 175 PRO A C 1
ATOM 1392 O O . PRO A 1 175 ? -27.194 20.555 -14.931 1.00 48.16 175 PRO A O 1
ATOM 1395 N N . GLU A 1 176 ? -27.499 18.514 -14.124 1.00 30.81 176 GLU A N 1
ATOM 1396 C CA . GLU A 1 176 ? -28.403 19.004 -13.060 1.00 30.81 176 GLU A CA 1
ATOM 1397 C C . GLU A 1 176 ? -28.414 18.129 -11.800 1.00 30.81 176 GLU A C 1
ATOM 1399 O O . GLU A 1 176 ? -28.241 16.912 -11.829 1.00 30.81 176 GLU A O 1
ATOM 1404 N N . ALA A 1 177 ? -28.545 18.863 -10.696 1.00 32.91 177 ALA A N 1
ATOM 1405 C CA . ALA A 1 177 ? -28.487 18.538 -9.283 1.00 32.91 177 ALA A CA 1
ATOM 1406 C C . ALA A 1 177 ? -29.318 17.322 -8.835 1.00 32.91 177 ALA A C 1
ATOM 1408 O O . ALA A 1 177 ? -30.410 17.081 -9.327 1.00 32.91 177 ALA A O 1
ATOM 1409 N N . HIS A 1 178 ? -28.865 16.631 -7.786 1.00 30.48 178 HIS A N 1
ATOM 1410 C CA . HIS A 1 178 ? -29.391 16.860 -6.437 1.00 30.48 178 HIS A CA 1
ATOM 1411 C C . HIS A 1 178 ? -28.690 15.958 -5.416 1.00 30.48 178 HIS A C 1
ATOM 1413 O O . HIS A 1 178 ? -28.532 14.753 -5.588 1.00 30.48 178 HIS A O 1
ATOM 1419 N N . LEU A 1 179 ? -28.275 16.604 -4.331 1.00 43.44 179 LEU A N 1
ATOM 1420 C CA . LEU A 1 179 ? -27.936 15.999 -3.056 1.00 43.44 179 LEU A CA 1
ATOM 1421 C C . LEU A 1 179 ? -29.106 15.099 -2.622 1.00 43.44 179 LEU A C 1
ATOM 1423 O O . LEU A 1 179 ? -30.211 15.606 -2.450 1.00 43.44 179 LEU A O 1
ATOM 1427 N N . ASN A 1 180 ? -28.875 13.801 -2.427 1.00 30.25 180 ASN A N 1
ATOM 1428 C CA . ASN A 1 180 ? -29.754 13.009 -1.576 1.00 30.25 180 ASN A CA 1
ATOM 1429 C C . ASN A 1 180 ? -28.917 12.078 -0.700 1.00 30.25 180 ASN A C 1
ATOM 1431 O O . ASN A 1 180 ? -28.456 11.014 -1.115 1.00 30.25 180 ASN A O 1
ATOM 1435 N N . GLN A 1 181 ? -28.678 12.555 0.520 1.00 43.97 181 GLN A N 1
ATOM 1436 C CA . GLN A 1 181 ? -28.470 11.697 1.673 1.00 43.97 181 GLN A CA 1
ATOM 1437 C C . GLN A 1 181 ? -29.777 10.933 1.849 1.00 43.97 181 GLN A C 1
ATOM 1439 O O . GLN A 1 181 ? -30.734 11.555 2.267 1.00 43.97 181 GLN A O 1
ATOM 1444 N N . ASP A 1 182 ? -29.831 9.671 1.423 1.00 38.66 182 ASP A N 1
ATOM 1445 C CA . ASP A 1 182 ? -30.786 8.653 1.887 1.00 38.66 182 ASP A CA 1
ATOM 1446 C C . ASP A 1 182 ? -30.559 7.358 1.091 1.00 38.66 182 ASP A C 1
ATOM 1448 O O . ASP A 1 182 ? -31.088 7.173 -0.002 1.00 38.66 182 ASP A O 1
ATOM 1452 N N . ASN A 1 183 ? -29.721 6.465 1.623 1.00 34.31 183 ASN A N 1
ATOM 1453 C CA . ASN A 1 183 ? -30.088 5.051 1.751 1.00 34.31 183 ASN A CA 1
ATOM 1454 C C . ASN A 1 183 ? -29.061 4.299 2.598 1.00 34.31 183 ASN A C 1
ATOM 1456 O O . ASN A 1 183 ? -28.062 3.743 2.142 1.00 34.31 183 ASN A O 1
ATOM 1460 N N . LEU A 1 184 ? -29.380 4.341 3.883 1.00 40.06 184 LEU A N 1
ATOM 1461 C CA . LEU A 1 184 ? -29.009 3.412 4.930 1.00 40.06 184 LEU A CA 1
ATOM 1462 C C . LEU A 1 184 ? -29.537 2.003 4.570 1.00 40.06 184 LEU A C 1
ATOM 1464 O O . LEU A 1 184 ? -30.687 1.886 4.164 1.00 40.06 184 LEU A O 1
ATOM 1468 N N . PHE A 1 185 ? -28.723 0.968 4.806 1.00 38.69 185 PHE A N 1
ATOM 1469 C CA . PHE A 1 185 ? -29.078 -0.465 4.853 1.00 38.69 185 PHE A CA 1
ATOM 1470 C C . PHE A 1 185 ? -29.675 -1.115 3.589 1.00 38.69 185 PHE A C 1
ATOM 1472 O O . PHE A 1 185 ? -30.838 -0.898 3.280 1.00 38.69 185 PHE A O 1
ATOM 1479 N N . VAL A 1 186 ? -28.917 -2.031 2.965 1.00 40.31 186 VAL A N 1
ATOM 1480 C CA . VAL A 1 186 ? -29.163 -3.498 2.949 1.00 40.31 186 VAL A CA 1
ATOM 1481 C C . VAL A 1 186 ? -27.824 -4.209 2.743 1.00 40.31 186 VAL A C 1
ATOM 1483 O O . VAL A 1 186 ? -27.052 -3.766 1.864 1.00 40.31 186 VAL A O 1
#

Radius of gyration: 27.32 Å; chains: 1; bounding box: 72×32×85 Å